Protein AF-A0A840GD96-F1 (afdb_monomer)

pLDDT: mean 86.2, std 18.15, range [33.5, 98.38]

Structure (mmCIF, N/CA/C/O backbone):
data_AF-A0A840GD96-F1
#
_entry.id   AF-A0A840GD96-F1
#
loop_
_atom_site.group_PDB
_atom_site.id
_atom_site.type_symbol
_atom_site.label_atom_id
_atom_site.label_alt_id
_atom_site.label_comp_id
_atom_site.label_asym_id
_atom_site.label_entity_id
_atom_site.label_seq_id
_atom_site.pdbx_PDB_ins_code
_atom_site.Cartn_x
_atom_site.Cartn_y
_atom_site.Cartn_z
_atom_site.occupancy
_atom_site.B_iso_or_equiv
_atom_site.auth_seq_id
_atom_site.auth_comp_id
_atom_site.auth_asym_id
_atom_site.auth_atom_id
_atom_site.pdbx_PDB_model_num
ATOM 1 N N . MET A 1 1 ? 73.266 19.880 -53.599 1.00 37.66 1 MET A N 1
ATOM 2 C CA . MET A 1 1 ? 74.309 18.850 -53.785 1.00 37.66 1 MET A CA 1
ATOM 3 C C . MET A 1 1 ? 74.190 18.320 -55.202 1.00 37.66 1 MET A C 1
ATOM 5 O O . MET A 1 1 ? 73.139 17.803 -55.535 1.00 37.66 1 MET A O 1
ATOM 9 N N . LEU A 1 2 ? 75.092 18.786 -56.072 1.00 38.56 2 LEU A N 1
ATOM 10 C CA . LEU A 1 2 ? 76.090 17.981 -56.811 1.00 38.56 2 LEU A CA 1
ATOM 11 C C . LEU A 1 2 ? 75.482 17.334 -58.070 1.00 38.56 2 LEU A C 1
ATOM 13 O O . LEU A 1 2 ? 74.473 16.664 -57.979 1.00 38.56 2 LEU A O 1
ATOM 17 N N . SER A 1 3 ? 76.042 17.423 -59.271 1.00 35.31 3 SER A N 1
ATOM 18 C CA . SER A 1 3 ? 77.232 18.094 -59.793 1.00 35.31 3 SER A CA 1
ATOM 19 C C . SER A 1 3 ? 77.174 17.915 -61.319 1.00 35.31 3 SER A C 1
ATOM 21 O O . SER A 1 3 ? 76.795 16.849 -61.799 1.00 35.31 3 SER A O 1
ATOM 23 N N . ARG A 1 4 ? 77.525 18.956 -62.076 1.00 39.69 4 ARG A N 1
ATOM 24 C CA . ARG A 1 4 ? 77.727 18.933 -63.532 1.00 39.69 4 ARG A CA 1
ATOM 25 C C . ARG A 1 4 ? 79.161 18.461 -63.837 1.00 39.69 4 ARG A C 1
ATOM 27 O O . ARG A 1 4 ? 80.057 19.029 -63.232 1.00 39.69 4 ARG A O 1
ATOM 34 N N . ILE A 1 5 ? 79.314 17.571 -64.839 1.00 46.66 5 ILE A N 1
ATOM 35 C CA . ILE A 1 5 ? 80.358 17.535 -65.913 1.00 46.66 5 ILE A CA 1
ATOM 36 C C . ILE A 1 5 ? 81.826 17.337 -65.417 1.00 46.66 5 ILE A C 1
ATOM 38 O O . ILE A 1 5 ? 82.241 18.071 -64.528 1.00 46.66 5 ILE A O 1
ATOM 42 N N . PRO A 1 6 ? 82.663 16.411 -65.967 1.00 48.38 6 PRO A N 1
ATOM 43 C CA . PRO A 1 6 ? 83.185 16.575 -67.333 1.00 48.38 6 PRO A CA 1
ATOM 44 C C . PRO A 1 6 ? 83.523 15.315 -68.151 1.00 48.38 6 PRO A C 1
ATOM 46 O O . PRO A 1 6 ? 84.062 14.332 -67.656 1.00 48.38 6 PRO A O 1
ATOM 49 N N . GLY A 1 7 ? 83.264 15.405 -69.458 1.00 34.28 7 GLY A N 1
ATOM 50 C CA . GLY A 1 7 ? 83.837 14.531 -70.479 1.00 34.28 7 GLY A CA 1
ATOM 51 C C . GLY A 1 7 ? 85.013 15.234 -71.155 1.00 34.28 7 GLY A C 1
ATOM 52 O O . GLY A 1 7 ? 84.872 16.361 -71.629 1.00 34.28 7 GLY A O 1
ATOM 53 N N . LEU A 1 8 ? 86.166 14.570 -71.155 1.00 37.81 8 LEU A N 1
ATOM 54 C CA . LEU A 1 8 ? 87.436 15.016 -71.713 1.00 37.81 8 LEU A CA 1
ATOM 55 C C . LEU A 1 8 ? 87.685 14.264 -73.035 1.00 37.81 8 LEU A C 1
ATOM 57 O O . LEU A 1 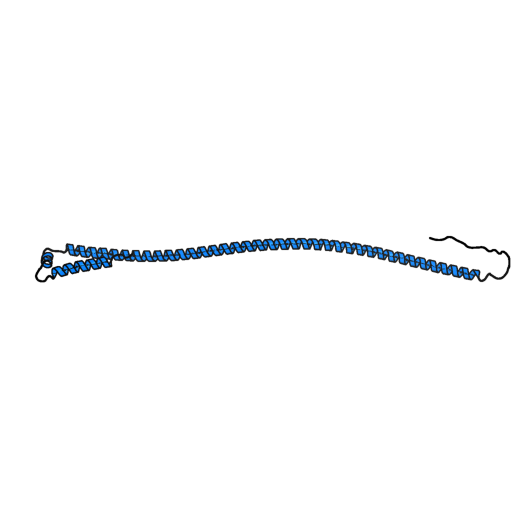8 ? 87.679 13.041 -73.043 1.00 37.81 8 LEU A O 1
ATOM 61 N N . VAL A 1 9 ? 87.836 15.038 -74.117 1.00 41.59 9 VAL A N 1
ATOM 62 C CA . VAL A 1 9 ? 88.759 14.897 -75.268 1.00 41.59 9 VAL A CA 1
ATOM 63 C C . VAL A 1 9 ? 89.067 13.488 -75.811 1.00 41.59 9 VAL A C 1
ATOM 65 O O . VAL A 1 9 ? 89.697 12.696 -75.125 1.00 41.59 9 VAL A O 1
ATOM 68 N N . ALA A 1 10 ? 88.820 13.260 -77.111 1.00 35.50 10 ALA A N 1
ATOM 69 C CA . ALA A 1 10 ? 89.874 13.005 -78.117 1.00 35.50 10 ALA A CA 1
ATOM 70 C C . ALA A 1 10 ? 89.305 12.662 -79.509 1.00 35.50 10 ALA A C 1
ATOM 72 O O . ALA A 1 10 ? 88.267 12.026 -79.652 1.00 35.50 10 ALA A O 1
ATOM 73 N N . ALA A 1 11 ? 90.025 13.131 -80.524 1.00 43.00 11 ALA A N 1
ATOM 74 C CA . ALA A 1 11 ? 89.742 13.081 -81.952 1.00 43.00 11 ALA A CA 1
ATOM 75 C C . ALA A 1 11 ? 90.172 11.767 -82.632 1.00 43.00 11 ALA A C 1
ATOM 77 O O . ALA A 1 11 ? 91.118 11.137 -82.172 1.00 43.00 11 ALA A O 1
ATOM 78 N N . ALA A 1 12 ? 89.575 11.451 -83.791 1.00 33.50 12 ALA A N 1
ATOM 79 C CA . ALA A 1 12 ? 90.284 11.000 -85.000 1.00 33.50 12 ALA A CA 1
ATOM 80 C C . ALA A 1 12 ? 89.309 10.854 -86.187 1.00 33.50 12 ALA A C 1
ATOM 82 O O . ALA A 1 12 ? 88.313 10.140 -86.109 1.00 33.50 12 ALA A O 1
ATOM 83 N N . ILE A 1 13 ? 89.628 11.521 -87.297 1.00 45.47 13 ILE A N 1
ATOM 84 C CA . ILE A 1 13 ? 89.067 11.287 -88.635 1.00 45.47 13 ILE A CA 1
ATOM 85 C C . ILE A 1 13 ? 90.059 10.384 -89.379 1.00 45.47 13 ILE A C 1
ATOM 87 O O . ILE A 1 13 ? 91.249 10.687 -89.336 1.00 45.47 13 ILE A O 1
ATOM 91 N N . ALA A 1 14 ? 89.571 9.343 -90.072 1.00 40.97 14 ALA A N 1
ATOM 92 C CA . ALA A 1 14 ? 89.879 9.016 -91.480 1.00 40.97 14 ALA A CA 1
ATOM 93 C C . ALA A 1 14 ? 89.799 7.503 -91.804 1.00 40.97 14 ALA A C 1
ATOM 95 O O . ALA A 1 14 ? 90.597 6.708 -91.322 1.00 40.97 14 ALA A O 1
ATOM 96 N N . THR A 1 15 ? 88.908 7.187 -92.758 1.00 44.44 15 THR A N 1
ATOM 97 C CA . THR A 1 15 ? 88.987 6.143 -93.812 1.00 44.44 15 THR A CA 1
ATOM 98 C C . THR A 1 15 ? 89.159 4.662 -93.455 1.00 44.44 15 THR A C 1
ATOM 100 O O . THR A 1 15 ? 90.237 4.239 -93.064 1.00 44.44 15 THR A O 1
ATOM 103 N N . ALA A 1 16 ? 88.172 3.848 -93.853 1.00 38.91 16 ALA A N 1
ATOM 104 C CA . ALA A 1 16 ? 88.374 2.714 -94.767 1.00 38.91 16 ALA A CA 1
ATOM 105 C C . ALA A 1 16 ? 87.022 2.153 -95.249 1.00 38.91 16 ALA A C 1
ATOM 107 O O . ALA A 1 16 ? 86.139 1.840 -94.456 1.00 38.91 16 ALA A O 1
ATOM 108 N N . MET A 1 17 ? 86.881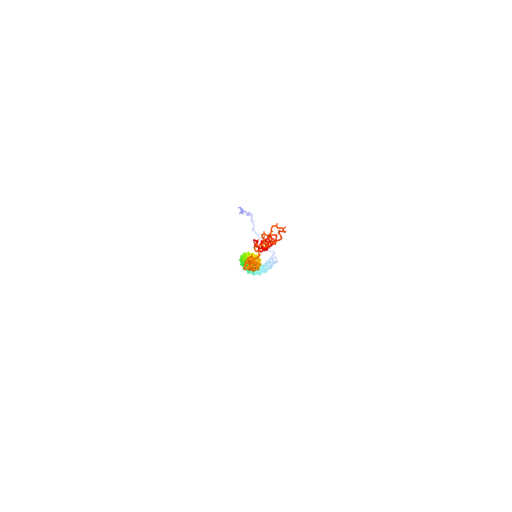 2.060 -96.571 1.00 48.16 17 MET A N 1
ATOM 109 C CA . MET A 1 17 ? 85.831 1.340 -97.289 1.00 48.16 17 MET A CA 1
ATOM 110 C C . MET A 1 17 ? 85.873 -0.172 -97.004 1.00 48.16 17 MET A C 1
ATOM 112 O O . MET A 1 17 ? 86.942 -0.731 -96.768 1.00 48.16 17 MET A O 1
ATOM 116 N N . CYS A 1 18 ? 84.707 -0.795 -97.205 1.00 36.69 18 CYS A N 1
ATOM 117 C CA . CYS A 1 18 ? 84.420 -2.228 -97.362 1.00 36.69 18 CYS A CA 1
ATOM 118 C C . CYS A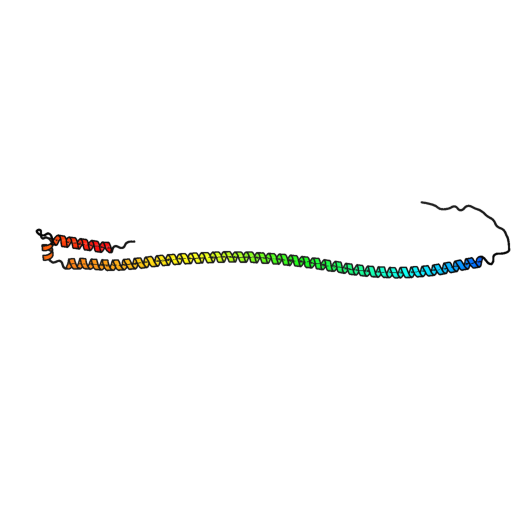 1 18 ? 84.070 -3.031 -96.092 1.00 36.69 18 CYS A C 1
ATOM 120 O O . CYS A 1 18 ? 84.859 -3.164 -95.166 1.00 36.69 18 CYS A O 1
ATOM 122 N N . CYS A 1 19 ? 82.893 -3.670 -96.178 1.00 42.00 19 CYS A N 1
ATOM 123 C CA . CYS A 1 19 ? 82.249 -4.628 -95.264 1.00 42.00 19 CYS A CA 1
ATOM 124 C C . CYS A 1 19 ? 81.493 -4.038 -94.060 1.00 42.00 19 CYS A C 1
ATOM 126 O O . CYS A 1 19 ? 82.039 -3.891 -92.972 1.00 42.00 19 CYS A O 1
ATOM 128 N N . GLY A 1 20 ? 80.187 -3.791 -94.236 1.00 44.31 20 GLY A N 1
ATOM 129 C CA . GLY A 1 20 ? 79.301 -3.405 -93.133 1.00 44.31 20 GLY A CA 1
ATOM 130 C C . GLY A 1 20 ? 77.802 -3.333 -93.447 1.00 44.31 20 GLY A C 1
ATOM 131 O O . GLY A 1 20 ? 77.111 -2.574 -92.786 1.00 44.31 20 GLY A O 1
ATOM 132 N N . GLU A 1 21 ? 77.268 -4.078 -94.421 1.00 45.22 21 GLU A N 1
ATOM 133 C CA . GLU A 1 21 ? 75.826 -4.013 -94.753 1.00 45.22 21 GLU A CA 1
ATOM 134 C C . GLU A 1 21 ? 74.956 -5.071 -94.039 1.00 45.22 21 GLU A C 1
ATOM 136 O O . GLU A 1 21 ? 73.742 -5.031 -94.157 1.00 45.22 21 GLU A O 1
ATOM 141 N N . VAL A 1 22 ? 75.526 -5.964 -93.213 1.00 51.16 22 VAL A N 1
ATOM 142 C CA . VAL A 1 22 ? 74.754 -7.023 -92.509 1.00 51.16 22 VAL A CA 1
ATOM 143 C C . VAL A 1 22 ? 74.522 -6.737 -91.010 1.00 51.16 22 VAL A C 1
ATOM 145 O O . VAL A 1 22 ? 73.657 -7.344 -90.388 1.00 51.16 22 VAL A O 1
ATOM 148 N N . HIS A 1 23 ? 75.252 -5.802 -90.390 1.00 50.19 23 HIS A N 1
ATOM 149 C CA . HIS A 1 23 ? 75.113 -5.521 -88.945 1.00 50.19 23 HIS A CA 1
ATOM 150 C C . HIS A 1 23 ? 74.105 -4.406 -88.613 1.00 50.19 23 HIS A C 1
ATOM 152 O O . HIS A 1 23 ? 73.477 -4.459 -87.557 1.00 50.19 23 HIS A O 1
ATOM 158 N N . ALA A 1 24 ? 73.879 -3.449 -89.518 1.00 52.47 24 ALA A N 1
ATOM 159 C CA . ALA A 1 24 ? 72.924 -2.358 -89.302 1.00 52.47 24 ALA A CA 1
ATOM 160 C C . ALA A 1 24 ? 71.458 -2.834 -89.336 1.00 52.47 24 ALA A C 1
ATOM 162 O O . ALA A 1 24 ? 70.634 -2.365 -88.553 1.00 52.47 24 ALA A O 1
ATOM 163 N N . GLU A 1 25 ? 71.132 -3.809 -90.191 1.00 55.06 25 GLU A N 1
ATOM 164 C CA . GLU A 1 25 ? 69.765 -4.324 -90.345 1.00 55.06 25 GLU A CA 1
ATOM 165 C C . GLU A 1 25 ? 69.297 -5.078 -89.079 1.00 55.06 25 GLU A C 1
ATOM 167 O O . GLU A 1 25 ? 68.221 -4.797 -88.549 1.00 55.06 25 GLU A O 1
ATOM 172 N N . SER A 1 26 ? 70.170 -5.899 -88.475 1.00 66.69 26 SER A N 1
ATOM 173 C CA . SER A 1 26 ? 69.893 -6.638 -87.226 1.00 66.69 26 SER A CA 1
ATOM 174 C C . SER A 1 26 ? 69.659 -5.729 -86.005 1.00 66.69 26 SER A C 1
ATOM 176 O O . SER A 1 26 ? 68.802 -6.017 -85.164 1.00 66.69 26 SER A O 1
ATOM 178 N N . GLU A 1 27 ? 70.393 -4.617 -85.887 1.00 69.56 27 GLU A N 1
ATOM 179 C CA . GLU A 1 27 ? 70.181 -3.647 -84.804 1.00 69.56 27 GLU A CA 1
ATOM 180 C C . GLU A 1 27 ? 68.871 -2.876 -84.984 1.00 69.56 27 GLU A C 1
ATOM 182 O O . GLU A 1 27 ? 68.137 -2.670 -84.014 1.00 69.56 27 GLU A O 1
ATOM 187 N N . THR A 1 28 ? 68.520 -2.516 -86.224 1.00 79.06 28 THR A N 1
ATOM 188 C CA . THR A 1 28 ? 67.240 -1.852 -86.500 1.00 79.06 28 THR A CA 1
ATOM 189 C C . THR A 1 28 ? 66.037 -2.744 -86.197 1.00 79.06 28 THR A C 1
ATOM 191 O O . THR A 1 28 ? 65.037 -2.258 -85.665 1.00 79.06 28 THR A O 1
ATOM 194 N N . ASP A 1 29 ? 66.138 -4.052 -86.436 1.00 80.12 29 ASP A N 1
ATOM 195 C CA . ASP A 1 29 ? 65.066 -4.996 -86.120 1.00 80.12 29 ASP A CA 1
ATOM 196 C C . ASP A 1 29 ? 64.923 -5.249 -84.618 1.00 80.12 29 ASP A C 1
ATOM 198 O O . ASP A 1 29 ? 63.801 -5.285 -84.107 1.00 80.12 29 ASP A O 1
ATOM 202 N N . ARG A 1 30 ? 66.032 -5.304 -83.869 1.00 84.31 30 ARG A N 1
ATOM 203 C CA . ARG A 1 30 ? 65.991 -5.334 -82.396 1.00 84.31 30 ARG A CA 1
ATOM 204 C C . ARG A 1 30 ? 65.351 -4.076 -81.813 1.00 84.31 30 ARG A C 1
ATOM 206 O O . ARG A 1 30 ? 64.567 -4.182 -80.874 1.00 84.31 30 ARG A O 1
ATOM 213 N N . LEU A 1 31 ? 65.641 -2.898 -82.369 1.00 87.50 31 LEU A N 1
ATOM 214 C CA . LEU A 1 31 ? 65.025 -1.638 -81.939 1.00 87.50 31 LEU A CA 1
ATOM 215 C C . LEU A 1 31 ? 63.525 -1.592 -82.257 1.00 87.50 31 LEU A C 1
ATOM 217 O O . LEU A 1 31 ? 62.744 -1.119 -81.433 1.00 87.50 31 LEU A O 1
ATOM 221 N N . ARG A 1 32 ? 63.098 -2.117 -83.413 1.00 89.31 32 ARG A N 1
ATOM 222 C CA . ARG A 1 32 ? 61.670 -2.245 -83.752 1.00 89.31 32 ARG A CA 1
ATOM 223 C C . ARG A 1 32 ? 60.944 -3.200 -82.814 1.00 89.31 32 ARG A C 1
ATOM 225 O O . ARG A 1 32 ? 59.837 -2.887 -82.385 1.00 89.31 32 ARG A O 1
ATOM 232 N N . GLU A 1 33 ? 61.552 -4.333 -82.483 1.00 88.56 33 GLU A N 1
ATOM 233 C CA . GLU A 1 33 ? 60.947 -5.303 -81.571 1.00 88.56 33 GLU A CA 1
ATOM 234 C C . GLU A 1 33 ? 60.898 -4.773 -80.132 1.00 88.56 33 GLU A C 1
ATOM 236 O O . GLU A 1 33 ? 59.862 -4.856 -79.474 1.00 88.56 33 GLU A O 1
ATOM 241 N N . ALA A 1 34 ? 61.962 -4.105 -79.675 1.00 88.50 34 ALA A N 1
ATOM 242 C CA . ALA A 1 34 ? 61.970 -3.391 -78.401 1.00 88.50 34 ALA A CA 1
ATOM 243 C C . ALA A 1 34 ? 60.890 -2.296 -78.352 1.00 88.50 34 ALA A C 1
ATOM 245 O O . ALA A 1 34 ? 60.201 -2.160 -77.341 1.00 88.50 34 ALA A O 1
ATOM 246 N N . LEU A 1 35 ? 60.682 -1.559 -79.449 1.00 91.25 35 LEU A N 1
ATOM 247 C CA . LEU A 1 35 ? 59.623 -0.556 -79.558 1.00 91.25 35 LEU A CA 1
ATOM 248 C C . LEU A 1 35 ? 58.223 -1.189 -79.520 1.00 91.25 35 LEU A C 1
ATOM 250 O O . LEU A 1 35 ? 57.357 -0.694 -78.802 1.00 91.25 35 LEU A O 1
ATOM 254 N N . ARG A 1 36 ? 57.986 -2.297 -80.238 1.00 92.62 36 ARG A N 1
ATOM 255 C CA . ARG A 1 36 ? 56.707 -3.033 -80.184 1.00 92.62 36 ARG A CA 1
ATOM 256 C C . ARG A 1 36 ? 56.421 -3.565 -78.783 1.00 92.62 36 ARG A C 1
ATOM 258 O O . ARG A 1 36 ? 55.309 -3.387 -78.290 1.00 92.62 36 ARG A O 1
ATOM 265 N N . SER A 1 37 ? 57.425 -4.146 -78.126 1.00 92.38 37 SER A N 1
ATOM 266 C CA . SER A 1 37 ? 57.334 -4.596 -76.735 1.00 92.38 37 SER A CA 1
ATOM 267 C C . SER A 1 37 ? 57.033 -3.433 -75.785 1.00 92.38 37 SER A C 1
ATOM 269 O O . SER A 1 37 ? 56.153 -3.551 -74.936 1.00 92.38 37 SER A O 1
ATOM 271 N N . ALA A 1 38 ? 57.702 -2.287 -75.941 1.00 92.94 38 ALA A N 1
ATOM 272 C CA . ALA A 1 38 ? 57.448 -1.099 -75.126 1.00 92.94 38 ALA A CA 1
ATOM 273 C C . ALA A 1 38 ? 56.027 -0.542 -75.333 1.00 92.94 38 ALA A C 1
ATOM 275 O O . ALA A 1 38 ? 55.369 -0.171 -74.365 1.00 92.94 38 ALA A O 1
ATOM 276 N N . ILE A 1 39 ? 55.513 -0.540 -76.569 1.00 93.44 39 ILE A N 1
ATOM 277 C CA . ILE A 1 39 ? 54.129 -0.137 -76.873 1.00 93.44 39 ILE A CA 1
ATOM 278 C C . ILE A 1 39 ? 53.124 -1.113 -76.245 1.00 93.44 39 ILE A C 1
ATOM 280 O O . ILE A 1 39 ? 52.123 -0.676 -75.676 1.00 93.44 39 ILE A O 1
ATOM 284 N N . ALA A 1 40 ? 53.380 -2.423 -76.314 1.00 93.75 40 ALA A N 1
ATOM 285 C CA . ALA A 1 40 ? 52.532 -3.432 -75.682 1.00 93.75 40 ALA A CA 1
ATOM 286 C C . ALA A 1 40 ? 52.511 -3.282 -74.149 1.00 93.75 40 ALA A C 1
ATOM 288 O O . ALA A 1 40 ? 51.438 -3.294 -73.548 1.00 93.75 40 ALA A O 1
ATOM 289 N N . GLN A 1 41 ? 53.672 -3.051 -73.527 1.00 94.12 41 GLN A N 1
ATOM 290 C CA . GLN A 1 41 ? 53.786 -2.783 -72.089 1.00 94.12 41 GLN A CA 1
ATOM 291 C C . GLN A 1 41 ? 53.095 -1.475 -71.684 1.00 94.12 41 GLN A C 1
ATOM 293 O O . GLN A 1 41 ? 52.423 -1.439 -70.656 1.00 94.12 41 GLN A O 1
ATOM 298 N N . ALA A 1 42 ? 53.206 -0.414 -72.492 1.00 94.31 42 ALA A N 1
ATOM 299 C CA . ALA A 1 42 ? 52.527 0.855 -72.237 1.00 94.31 42 ALA A CA 1
ATOM 300 C C . ALA A 1 42 ? 50.999 0.698 -72.260 1.00 94.31 42 ALA A C 1
ATOM 302 O O . ALA A 1 42 ? 50.331 1.170 -71.343 1.00 94.31 42 ALA A O 1
ATOM 303 N N . ARG A 1 43 ? 50.455 -0.035 -73.244 1.00 94.44 43 ARG A N 1
ATOM 304 C CA . ARG A 1 43 ? 49.018 -0.357 -73.305 1.00 94.44 43 ARG A CA 1
ATOM 305 C C . ARG A 1 43 ? 48.571 -1.186 -72.104 1.00 94.44 43 ARG A C 1
ATOM 307 O O . ARG A 1 43 ? 47.596 -0.834 -71.454 1.00 94.44 43 ARG A O 1
ATOM 314 N N . GLN A 1 44 ? 49.328 -2.224 -71.746 1.00 95.69 44 GLN A N 1
ATOM 315 C CA . GLN A 1 44 ? 49.028 -3.046 -70.572 1.00 95.69 44 GLN A CA 1
ATOM 316 C C . GLN A 1 44 ? 49.027 -2.224 -69.271 1.00 95.69 44 GLN A C 1
ATOM 318 O O . GLN A 1 44 ? 48.156 -2.410 -68.423 1.00 95.69 44 GLN A O 1
ATOM 323 N N . MET A 1 45 ? 49.984 -1.309 -69.102 1.00 94.75 45 MET A N 1
ATOM 324 C CA . MET A 1 45 ? 50.049 -0.404 -67.949 1.00 94.75 45 MET A CA 1
ATOM 325 C C . MET A 1 45 ? 48.881 0.591 -67.931 1.00 94.75 45 MET A C 1
ATOM 327 O O . MET A 1 45 ? 48.362 0.908 -66.862 1.00 94.75 45 MET A O 1
ATOM 331 N N . GLU A 1 46 ? 48.443 1.074 -69.093 1.00 94.75 46 GLU A N 1
ATOM 332 C CA . GLU A 1 46 ? 47.289 1.966 -69.222 1.00 94.75 46 GLU A CA 1
ATOM 333 C C . GLU A 1 46 ? 45.965 1.254 -68.898 1.00 94.75 46 GLU A C 1
ATOM 335 O O . GLU A 1 46 ? 45.143 1.792 -68.147 1.00 94.75 46 GLU A O 1
ATOM 340 N N . ASP A 1 47 ? 45.801 0.009 -69.351 1.00 95.19 47 ASP A N 1
ATOM 341 C CA . ASP A 1 47 ? 44.669 -0.854 -68.998 1.00 95.19 47 ASP A CA 1
ATOM 342 C C . ASP A 1 47 ? 44.653 -1.148 -67.491 1.00 95.19 47 ASP A C 1
ATOM 344 O O . ASP A 1 47 ? 43.618 -1.020 -66.832 1.00 95.19 47 ASP A O 1
ATOM 348 N N . GLN A 1 48 ? 45.814 -1.469 -66.908 1.00 95.62 48 GLN A N 1
ATOM 349 C CA . GLN A 1 48 ? 45.958 -1.660 -65.463 1.00 95.62 48 GLN A CA 1
ATOM 350 C C . GLN A 1 48 ? 45.641 -0.383 -64.681 1.00 95.62 48 GLN A C 1
ATOM 352 O O . GLN A 1 48 ? 44.950 -0.454 -63.663 1.00 95.62 48 GLN A O 1
ATOM 357 N N . ARG A 1 49 ? 46.092 0.789 -65.148 1.00 96.06 49 ARG A N 1
ATOM 358 C CA . ARG A 1 49 ? 45.777 2.078 -64.518 1.00 96.06 49 ARG A CA 1
ATOM 359 C C . ARG A 1 49 ? 44.276 2.337 -64.535 1.00 96.06 49 ARG A C 1
ATOM 361 O O . ARG A 1 49 ? 43.718 2.707 -63.508 1.00 96.06 49 ARG A O 1
ATOM 368 N N . THR A 1 50 ? 43.625 2.102 -65.671 1.00 95.50 50 THR A N 1
ATOM 369 C CA . THR A 1 50 ? 42.175 2.277 -65.824 1.00 95.50 50 THR A CA 1
ATOM 370 C C . THR A 1 50 ? 41.405 1.311 -64.922 1.00 95.50 50 THR A C 1
ATOM 372 O O . THR A 1 50 ? 40.493 1.728 -64.208 1.00 95.50 50 THR A O 1
ATOM 375 N N . ALA A 1 51 ? 41.820 0.042 -64.860 1.00 96.12 51 ALA A N 1
ATOM 376 C CA . ALA A 1 51 ? 41.216 -0.959 -63.984 1.00 96.12 51 ALA A CA 1
ATOM 377 C C . ALA A 1 51 ? 41.400 -0.633 -62.491 1.00 96.12 51 ALA A C 1
ATOM 379 O O . ALA A 1 51 ? 40.466 -0.783 -61.703 1.00 96.12 51 ALA A O 1
ATOM 380 N N . LEU A 1 52 ? 42.584 -0.168 -62.080 1.00 96.19 52 LEU A N 1
ATOM 381 C CA . LEU A 1 52 ? 42.836 0.268 -60.703 1.00 96.19 52 LEU A CA 1
ATOM 382 C C . LEU A 1 52 ? 42.048 1.531 -60.357 1.00 96.19 52 LEU A C 1
ATOM 384 O O . LEU A 1 52 ? 41.508 1.626 -59.259 1.00 96.19 52 LEU A O 1
ATOM 388 N N . GLN A 1 53 ? 41.932 2.475 -61.288 1.00 96.00 53 GLN A N 1
ATOM 389 C CA . GLN A 1 53 ? 41.164 3.697 -61.079 1.00 96.00 53 GLN A CA 1
ATOM 390 C C . GLN A 1 53 ? 39.663 3.415 -60.935 1.00 96.00 53 GLN A C 1
ATOM 392 O O . GLN A 1 53 ? 39.018 4.019 -60.079 1.00 96.00 53 GLN A O 1
ATOM 397 N N . ALA A 1 54 ? 39.128 2.445 -61.684 1.00 96.00 54 ALA A N 1
ATOM 398 C CA . ALA A 1 54 ? 37.768 1.947 -61.482 1.00 96.00 54 ALA A CA 1
ATOM 399 C C . ALA A 1 54 ? 37.593 1.320 -60.086 1.00 96.00 54 ALA A C 1
ATOM 401 O O . ALA A 1 54 ? 36.670 1.687 -59.364 1.00 96.00 54 ALA A O 1
ATOM 402 N N . LYS A 1 55 ? 38.530 0.462 -59.651 1.00 96.12 55 LYS A N 1
ATOM 403 C CA . LYS A 1 55 ? 38.497 -0.144 -58.306 1.00 96.12 55 LYS A CA 1
ATOM 404 C C . LYS A 1 55 ? 38.569 0.883 -57.176 1.00 96.12 55 LYS A C 1
ATOM 406 O O . LYS A 1 55 ? 37.894 0.709 -56.169 1.00 96.12 55 LYS A O 1
ATOM 411 N N . ILE A 1 56 ? 39.374 1.938 -57.323 1.00 96.62 56 ILE A N 1
ATOM 412 C CA . ILE A 1 56 ? 39.443 3.032 -56.341 1.00 96.62 56 ILE A CA 1
ATOM 413 C C . ILE A 1 56 ? 38.102 3.764 -56.282 1.00 96.62 56 ILE A C 1
ATOM 415 O O . ILE A 1 56 ? 37.585 3.984 -55.193 1.00 96.62 56 ILE A O 1
ATOM 419 N N . ALA A 1 57 ? 37.509 4.082 -57.436 1.00 96.25 57 ALA A N 1
ATOM 420 C CA . ALA A 1 57 ? 36.210 4.743 -57.483 1.00 96.25 57 ALA A CA 1
ATOM 421 C C . ALA A 1 57 ? 35.101 3.897 -56.832 1.00 96.25 57 ALA A C 1
ATOM 423 O O . ALA A 1 57 ? 34.262 4.442 -56.115 1.00 96.25 57 ALA A O 1
ATOM 424 N N . ASP A 1 58 ? 35.104 2.578 -57.038 1.00 96.25 58 ASP A N 1
ATOM 425 C CA . ASP A 1 58 ? 34.143 1.673 -56.401 1.00 96.25 58 ASP A CA 1
ATOM 426 C C . ASP A 1 58 ? 34.389 1.540 -54.892 1.00 96.25 58 ASP A C 1
ATOM 428 O O . ASP A 1 58 ? 33.451 1.683 -54.108 1.00 96.25 58 ASP A O 1
ATOM 432 N N . ALA A 1 59 ? 35.645 1.395 -54.459 1.00 95.81 59 ALA A N 1
ATOM 433 C CA . ALA A 1 59 ? 35.997 1.367 -53.039 1.00 95.81 59 ALA A CA 1
ATOM 434 C C . ALA A 1 59 ? 35.644 2.683 -52.318 1.00 95.81 59 ALA A C 1
ATOM 436 O O . ALA A 1 59 ? 35.179 2.663 -51.177 1.00 95.81 59 ALA A O 1
ATOM 437 N N . ASP A 1 60 ? 35.818 3.834 -52.975 1.00 96.56 60 ASP A N 1
ATOM 438 C CA . ASP A 1 60 ? 35.430 5.137 -52.429 1.00 96.56 60 ASP A CA 1
ATOM 439 C C . ASP A 1 60 ? 33.905 5.265 -52.295 1.00 96.56 60 ASP A C 1
ATOM 441 O O . ASP A 1 60 ? 33.417 5.789 -51.286 1.00 96.56 60 ASP A O 1
ATOM 445 N N . ARG A 1 61 ? 33.135 4.734 -53.258 1.00 96.62 61 ARG A N 1
ATOM 446 C CA . ARG A 1 61 ? 31.665 4.657 -53.166 1.00 96.62 61 ARG A CA 1
ATOM 447 C C . ARG A 1 61 ? 31.221 3.755 -52.017 1.00 96.62 61 ARG A C 1
ATOM 449 O O . ARG A 1 61 ? 30.374 4.166 -51.225 1.00 96.62 61 ARG A O 1
ATOM 456 N N . GLU A 1 62 ? 31.802 2.564 -51.889 1.00 97.00 62 GLU A N 1
ATOM 457 C CA . GLU A 1 62 ? 31.501 1.631 -50.796 1.00 97.00 62 GLU A CA 1
ATOM 458 C C . GLU A 1 62 ? 31.841 2.236 -49.433 1.00 97.00 62 GLU A C 1
ATOM 460 O O . GLU A 1 62 ? 31.033 2.192 -48.506 1.00 97.00 62 GLU A O 1
ATOM 465 N N . LYS A 1 63 ? 33.003 2.883 -49.313 1.00 97.12 63 LYS A N 1
ATOM 466 C CA . LYS A 1 63 ? 33.417 3.571 -48.088 1.00 97.12 63 LYS A CA 1
ATOM 467 C C . LYS A 1 63 ? 32.462 4.705 -47.724 1.00 97.12 63 LYS A C 1
ATOM 469 O O . LYS A 1 63 ? 32.133 4.860 -46.548 1.00 97.12 63 LYS A O 1
ATOM 474 N N . ALA A 1 64 ? 32.010 5.491 -48.702 1.00 97.38 64 ALA A N 1
ATOM 475 C CA . ALA A 1 64 ? 31.020 6.538 -48.474 1.00 97.38 64 ALA A CA 1
ATOM 476 C C . ALA A 1 64 ? 29.677 5.952 -48.005 1.00 97.38 64 ALA A C 1
ATOM 478 O O . ALA A 1 64 ? 29.103 6.451 -47.035 1.00 97.38 64 ALA A O 1
ATOM 479 N N . ALA A 1 65 ? 29.217 4.860 -48.625 1.00 97.38 65 ALA A N 1
ATOM 480 C CA . ALA A 1 65 ? 27.985 4.173 -48.246 1.00 97.38 65 ALA A CA 1
ATOM 481 C C . ALA A 1 65 ? 28.062 3.573 -46.831 1.00 97.38 65 ALA A C 1
ATOM 483 O O . ALA A 1 65 ? 27.168 3.801 -46.016 1.00 97.38 65 ALA A O 1
ATOM 484 N N . LEU A 1 66 ? 29.150 2.870 -46.501 1.00 97.50 66 LEU A N 1
ATOM 485 C CA . LEU A 1 66 ? 29.375 2.311 -45.165 1.00 97.50 66 LEU A CA 1
ATOM 486 C C . LEU A 1 66 ? 29.479 3.408 -44.105 1.00 97.50 66 LEU A C 1
ATOM 488 O O . LEU A 1 66 ? 28.926 3.269 -43.016 1.00 97.50 66 LEU A O 1
ATOM 492 N N . LYS A 1 67 ? 30.143 4.527 -44.417 1.00 97.62 67 LYS A N 1
ATOM 493 C CA . LYS A 1 67 ? 30.221 5.670 -43.501 1.00 97.62 67 LYS A CA 1
ATOM 494 C C . LYS A 1 67 ? 28.835 6.257 -43.226 1.00 97.62 67 LYS A C 1
ATOM 496 O O . LYS A 1 67 ? 28.506 6.482 -42.065 1.00 97.62 67 LYS A O 1
ATOM 501 N N . ALA A 1 68 ? 28.009 6.424 -44.260 1.00 97.69 68 ALA A N 1
ATOM 502 C CA . ALA A 1 68 ? 26.632 6.887 -44.103 1.00 97.69 68 ALA A CA 1
ATOM 503 C C . ALA A 1 68 ? 25.791 5.927 -43.241 1.00 97.69 68 ALA A C 1
ATOM 505 O O . ALA A 1 68 ? 25.068 6.380 -42.357 1.00 97.69 68 ALA A O 1
ATOM 506 N N . GLN A 1 69 ? 25.929 4.610 -43.435 1.00 97.25 69 GLN A N 1
ATOM 507 C CA . GLN A 1 69 ? 25.246 3.607 -42.607 1.00 97.25 69 GLN A CA 1
ATOM 508 C C . GLN A 1 69 ? 25.705 3.646 -41.144 1.00 97.25 69 GLN A C 1
ATOM 510 O O . GLN A 1 69 ? 24.876 3.584 -40.241 1.00 97.25 69 GLN A O 1
ATOM 515 N N . ILE A 1 70 ? 27.010 3.789 -40.892 1.00 97.81 70 ILE A N 1
ATOM 516 C CA . ILE A 1 70 ? 27.554 3.909 -39.532 1.00 97.81 70 ILE A CA 1
ATOM 517 C C . ILE A 1 70 ? 27.020 5.167 -38.844 1.00 97.81 70 ILE A C 1
ATOM 519 O O . ILE A 1 70 ? 26.663 5.116 -37.667 1.00 97.81 70 ILE A O 1
ATOM 523 N N . ASP A 1 71 ? 26.978 6.295 -39.550 1.00 97.69 71 ASP A N 1
ATOM 524 C CA . ASP A 1 71 ? 26.492 7.553 -38.986 1.00 97.69 71 ASP A CA 1
ATOM 525 C C . ASP A 1 71 ? 24.981 7.490 -38.699 1.00 97.69 71 ASP A C 1
ATOM 527 O O . ASP A 1 71 ? 24.551 7.927 -37.628 1.00 97.69 71 ASP A O 1
ATOM 531 N N . ALA A 1 72 ? 24.196 6.853 -39.577 1.00 97.69 72 ALA A N 1
ATOM 532 C CA . ALA A 1 72 ? 22.777 6.577 -39.346 1.00 97.69 72 ALA A CA 1
ATOM 533 C C . ALA A 1 72 ? 22.558 5.655 -38.133 1.00 97.69 72 ALA A C 1
ATOM 535 O O . ALA A 1 72 ? 21.840 6.021 -37.203 1.00 97.69 72 ALA A O 1
ATOM 536 N N . ALA A 1 73 ? 23.258 4.519 -38.068 1.00 97.06 73 ALA A N 1
ATOM 537 C CA . ALA A 1 73 ? 23.158 3.580 -36.951 1.00 97.06 73 ALA A CA 1
ATOM 538 C C . ALA A 1 73 ? 23.578 4.217 -35.613 1.00 97.06 73 ALA A C 1
ATOM 540 O O . ALA A 1 73 ? 22.971 3.968 -34.573 1.00 97.06 73 ALA A O 1
ATOM 541 N N . LYS A 1 74 ? 24.595 5.091 -35.616 1.00 97.62 74 LYS A N 1
ATOM 542 C CA . LYS A 1 74 ? 24.988 5.862 -34.424 1.00 97.62 74 LYS A CA 1
ATOM 543 C C . LYS A 1 74 ? 23.912 6.855 -33.995 1.00 97.62 74 LYS A C 1
ATOM 545 O O . LYS A 1 74 ? 23.736 7.059 -32.793 1.00 97.62 74 LYS A O 1
ATOM 550 N N . ALA A 1 75 ? 23.234 7.502 -34.941 1.00 97.62 75 ALA A N 1
ATOM 551 C CA . ALA A 1 75 ? 22.137 8.414 -34.638 1.00 97.62 75 ALA A CA 1
ATOM 552 C C . ALA A 1 75 ? 20.948 7.657 -34.025 1.00 97.62 75 ALA A C 1
ATOM 554 O O . ALA A 1 75 ? 20.450 8.062 -32.974 1.00 97.62 75 ALA A O 1
ATOM 555 N N . GLU A 1 76 ? 20.570 6.518 -34.608 1.00 97.31 76 GLU A N 1
ATOM 556 C CA . GLU A 1 76 ? 19.524 5.637 -34.079 1.00 97.31 76 GLU A CA 1
ATOM 557 C C . GLU A 1 76 ? 19.869 5.112 -32.683 1.00 97.31 76 GLU A C 1
ATOM 559 O O . GLU A 1 76 ? 19.053 5.215 -31.770 1.00 97.31 76 GLU A O 1
ATOM 564 N N . ALA A 1 77 ? 21.099 4.636 -32.469 1.00 97.62 77 ALA A N 1
ATOM 565 C CA . ALA A 1 77 ? 21.542 4.150 -31.165 1.00 97.62 77 ALA A CA 1
ATOM 566 C C . ALA A 1 77 ? 21.467 5.239 -30.081 1.00 97.62 77 ALA A C 1
ATOM 568 O O . ALA A 1 77 ? 21.020 4.975 -28.964 1.00 97.62 77 ALA A O 1
ATOM 569 N N . LYS A 1 78 ? 21.858 6.480 -30.404 1.00 97.75 78 LYS A N 1
ATOM 570 C CA . LYS A 1 78 ? 21.730 7.620 -29.480 1.00 97.75 78 LYS A CA 1
ATOM 571 C C . LYS A 1 78 ? 20.271 7.943 -29.172 1.00 97.75 78 LYS A C 1
ATOM 573 O O . LYS A 1 78 ? 19.944 8.213 -28.016 1.00 97.75 78 LYS A O 1
ATOM 578 N N . GLN A 1 79 ? 19.407 7.913 -30.183 1.00 97.81 79 GLN A N 1
ATOM 579 C CA . GLN A 1 79 ? 17.984 8.176 -30.008 1.00 97.81 79 GLN A CA 1
ATOM 580 C C . GLN A 1 79 ? 17.322 7.098 -29.145 1.00 97.81 79 GLN A C 1
ATOM 582 O O . GLN A 1 79 ? 16.614 7.428 -28.195 1.00 97.81 79 GLN A O 1
ATOM 587 N N . LEU A 1 80 ? 17.616 5.825 -29.412 1.00 98.00 80 LEU A N 1
ATOM 588 C CA . LEU A 1 80 ? 17.103 4.701 -28.636 1.00 98.00 80 LEU A CA 1
ATOM 589 C C . LEU A 1 80 ? 17.604 4.745 -27.188 1.00 98.00 80 LEU A C 1
ATOM 591 O O . LEU A 1 80 ? 16.829 4.538 -26.261 1.00 98.00 80 LEU A O 1
ATOM 595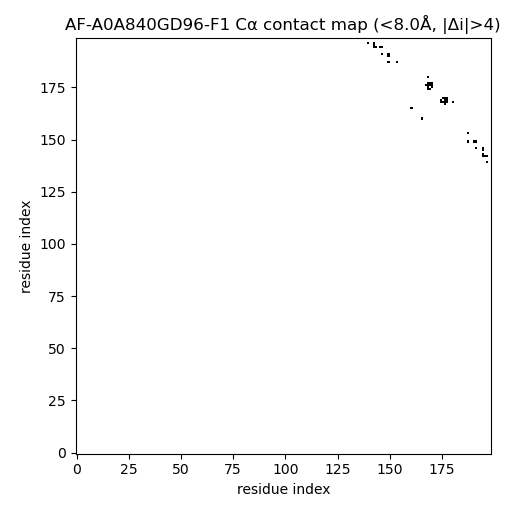 N N . GLN A 1 81 ? 18.879 5.082 -26.970 1.00 97.94 81 GLN A N 1
ATOM 596 C CA . GLN A 1 81 ? 19.427 5.252 -25.625 1.00 97.94 81 GLN A CA 1
ATOM 597 C C . GLN A 1 81 ? 18.719 6.376 -24.858 1.00 97.94 81 GLN A C 1
ATOM 599 O O . GLN A 1 81 ? 18.454 6.230 -23.664 1.00 97.94 81 GLN A O 1
ATOM 604 N N . LYS A 1 82 ? 18.411 7.494 -25.526 1.00 98.00 82 LYS A N 1
ATOM 605 C CA . LYS A 1 82 ? 17.667 8.604 -24.924 1.00 98.00 82 LYS A CA 1
ATOM 606 C C . LYS A 1 82 ? 16.244 8.177 -24.553 1.00 98.00 82 LYS A C 1
ATOM 608 O O . LYS A 1 82 ? 15.865 8.334 -23.399 1.00 98.00 82 LYS A O 1
ATOM 613 N N . GLN A 1 83 ? 15.514 7.569 -25.487 1.00 97.75 83 GLN A N 1
ATOM 614 C CA . GLN A 1 83 ? 14.157 7.067 -25.248 1.00 97.75 83 GLN A CA 1
ATOM 615 C C . GLN A 1 83 ? 14.117 6.029 -24.126 1.00 97.75 83 GLN A C 1
ATOM 617 O O . GLN A 1 83 ? 13.228 6.062 -23.284 1.00 97.75 83 GLN A O 1
ATOM 622 N N . HIS A 1 84 ? 15.102 5.131 -24.073 1.00 97.62 84 HIS A N 1
ATOM 623 C CA . HIS A 1 84 ? 15.202 4.146 -23.003 1.00 97.62 84 HIS A CA 1
ATOM 624 C C . HIS A 1 84 ? 15.442 4.807 -21.641 1.00 97.62 84 HIS A C 1
ATOM 626 O O . HIS A 1 84 ? 14.852 4.390 -20.651 1.00 97.62 84 HIS A O 1
ATOM 632 N N . ARG A 1 85 ? 16.304 5.830 -21.562 1.00 97.88 85 ARG A N 1
ATOM 633 C CA . ARG A 1 85 ? 16.510 6.582 -20.312 1.00 97.88 85 ARG A CA 1
ATOM 634 C C . ARG A 1 85 ? 15.228 7.276 -19.866 1.00 97.88 85 ARG A C 1
ATOM 636 O O . ARG A 1 85 ? 14.823 7.085 -18.730 1.00 97.88 85 ARG A O 1
ATOM 643 N N . GLU A 1 86 ? 14.561 7.981 -20.775 1.00 98.12 86 GLU A N 1
ATOM 644 C CA . GLU A 1 86 ? 13.285 8.649 -20.495 1.00 98.12 86 GLU A CA 1
ATOM 645 C C . GLU A 1 86 ? 12.214 7.649 -20.026 1.00 98.12 86 GLU A C 1
ATOM 647 O O . GLU A 1 86 ? 11.537 7.896 -19.033 1.00 98.12 86 GLU A O 1
ATOM 652 N N . ALA A 1 87 ? 12.112 6.484 -20.674 1.00 98.06 87 ALA A N 1
ATOM 653 C CA . ALA A 1 87 ? 11.173 5.433 -20.286 1.00 98.06 87 ALA A CA 1
ATOM 654 C C . ALA A 1 87 ? 11.481 4.837 -18.901 1.00 98.06 87 ALA A C 1
ATOM 656 O O . ALA A 1 87 ? 10.559 4.557 -18.134 1.00 98.06 87 ALA A O 1
ATOM 657 N N . VAL A 1 88 ? 12.763 4.642 -18.569 1.00 98.38 88 VAL A N 1
ATOM 658 C CA . VAL A 1 88 ? 13.187 4.165 -17.243 1.00 98.38 88 VAL A CA 1
ATOM 659 C C . VAL A 1 88 ? 12.902 5.211 -16.170 1.00 98.38 88 VAL A C 1
ATOM 661 O O . VAL A 1 88 ? 12.380 4.860 -15.114 1.00 98.38 88 VAL A O 1
ATOM 664 N N . ASP A 1 89 ? 13.191 6.483 -16.435 1.00 98.25 89 ASP A N 1
ATOM 665 C CA . ASP A 1 89 ? 12.935 7.573 -15.493 1.00 98.25 89 ASP A CA 1
ATOM 666 C C . ASP A 1 89 ? 11.432 7.720 -15.220 1.00 98.25 89 ASP A C 1
ATOM 668 O O . ASP A 1 89 ? 11.013 7.768 -14.063 1.00 98.25 89 ASP A O 1
ATOM 672 N N . GLU A 1 90 ? 10.603 7.690 -16.266 1.00 98.19 90 GLU A N 1
ATOM 673 C CA . GLU A 1 90 ? 9.144 7.734 -16.140 1.00 98.19 90 GLU A CA 1
ATOM 674 C C . GLU A 1 90 ? 8.598 6.497 -15.405 1.00 98.19 90 GLU A C 1
ATOM 676 O O . GLU A 1 90 ? 7.706 6.596 -14.559 1.00 98.19 90 GLU A O 1
ATOM 681 N N . PHE A 1 91 ? 9.142 5.308 -15.687 1.00 97.94 91 PHE A N 1
ATOM 682 C CA . PHE A 1 91 ? 8.776 4.090 -14.970 1.00 97.94 91 PHE A CA 1
ATOM 683 C C . PHE A 1 91 ? 9.113 4.183 -13.478 1.00 97.94 91 PHE A C 1
ATOM 685 O O . PHE A 1 91 ? 8.262 3.863 -12.649 1.00 97.94 91 PHE A O 1
ATOM 692 N N . ASN A 1 92 ? 10.308 4.667 -13.134 1.00 98.12 92 ASN A N 1
ATOM 693 C CA . ASN A 1 92 ? 10.736 4.847 -11.749 1.00 98.12 92 ASN A CA 1
ATOM 694 C C . ASN A 1 92 ? 9.879 5.889 -11.016 1.00 98.12 92 ASN A C 1
ATOM 696 O O . ASN A 1 92 ? 9.485 5.654 -9.876 1.00 98.12 92 ASN A O 1
ATOM 700 N N . GLN A 1 93 ? 9.531 7.000 -11.673 1.00 98.25 93 GLN A N 1
ATOM 701 C CA . GLN A 1 93 ? 8.621 8.005 -11.112 1.00 98.25 93 GLN A CA 1
ATOM 702 C C . GLN A 1 93 ? 7.241 7.412 -10.819 1.00 98.25 93 GLN A C 1
ATOM 704 O O . GLN A 1 93 ? 6.745 7.533 -9.700 1.00 98.25 93 GLN A O 1
ATOM 709 N N . ARG A 1 94 ? 6.646 6.691 -11.780 1.00 97.88 94 ARG A N 1
ATOM 710 C CA . ARG A 1 94 ? 5.359 6.015 -11.562 1.00 97.88 94 ARG A CA 1
ATOM 711 C C . ARG A 1 94 ? 5.438 4.984 -10.442 1.00 97.88 94 ARG A C 1
ATOM 713 O O . ARG A 1 94 ? 4.493 4.871 -9.665 1.00 97.88 94 ARG A O 1
ATOM 720 N N . LEU A 1 95 ? 6.532 4.228 -10.353 1.00 98.31 95 LEU A N 1
ATOM 721 C CA . LEU A 1 95 ? 6.727 3.241 -9.292 1.00 98.31 95 LEU A CA 1
ATOM 722 C C . LEU A 1 95 ? 6.750 3.913 -7.913 1.00 98.31 95 LEU A C 1
ATOM 724 O O . LEU A 1 95 ? 6.075 3.445 -6.998 1.00 98.31 95 LEU A O 1
ATOM 728 N N . GLU A 1 96 ? 7.449 5.038 -7.787 1.00 98.12 96 GLU A N 1
ATOM 729 C CA . GLU A 1 96 ? 7.499 5.815 -6.550 1.00 98.12 96 GLU A CA 1
ATOM 730 C C . GLU A 1 96 ? 6.125 6.397 -6.181 1.00 98.12 96 GLU A C 1
ATOM 732 O O . GLU A 1 96 ? 5.656 6.226 -5.057 1.00 98.12 96 GLU A O 1
ATOM 737 N N . GLU A 1 97 ? 5.404 6.985 -7.138 1.00 97.81 97 GLU A N 1
ATOM 738 C CA . GLU A 1 97 ? 4.034 7.466 -6.915 1.00 97.81 97 GLU A CA 1
ATOM 739 C C . GLU A 1 97 ? 3.084 6.344 -6.471 1.00 97.81 97 GLU A C 1
ATOM 741 O O . GLU A 1 97 ? 2.231 6.538 -5.594 1.00 97.81 97 GLU A O 1
ATOM 746 N N . ARG A 1 98 ? 3.206 5.153 -7.074 1.00 97.94 98 ARG A N 1
ATOM 747 C CA . ARG A 1 98 ? 2.436 3.969 -6.670 1.00 97.94 98 ARG A CA 1
ATOM 748 C C . ARG A 1 98 ? 2.812 3.524 -5.260 1.00 97.94 98 ARG A C 1
ATOM 750 O O . ARG A 1 98 ? 1.899 3.263 -4.481 1.00 97.94 98 ARG A O 1
ATOM 757 N N . ASN A 1 99 ? 4.096 3.490 -4.911 1.00 97.94 99 ASN A N 1
ATOM 758 C CA . ASN A 1 99 ? 4.560 3.134 -3.567 1.00 97.94 99 ASN A CA 1
ATOM 759 C C . ASN A 1 99 ? 4.017 4.101 -2.510 1.00 97.94 99 ASN A C 1
ATOM 761 O O . ASN A 1 99 ? 3.440 3.662 -1.518 1.00 97.94 99 ASN A O 1
ATOM 765 N N . GLN A 1 100 ? 4.102 5.409 -2.758 1.00 98.12 100 GLN A N 1
ATOM 766 C CA . GLN A 1 100 ? 3.541 6.428 -1.867 1.00 98.12 100 GLN A CA 1
ATOM 767 C C . GLN A 1 100 ? 2.027 6.293 -1.721 1.00 98.12 100 GLN A C 1
ATOM 769 O O . GLN A 1 100 ? 1.480 6.462 -0.632 1.00 98.12 100 GLN A O 1
ATOM 774 N N . THR A 1 101 ? 1.334 5.987 -2.819 1.00 97.75 101 THR A N 1
ATOM 775 C CA . THR A 1 101 ? -0.109 5.743 -2.792 1.00 97.75 101 THR A CA 1
ATOM 776 C C . THR A 1 101 ? -0.420 4.517 -1.941 1.00 97.75 101 THR A C 1
ATOM 778 O O . THR A 1 101 ? -1.231 4.617 -1.027 1.00 97.75 101 THR A O 1
ATOM 781 N N . LEU A 1 102 ? 0.247 3.384 -2.183 1.00 98.25 102 LEU A N 1
ATOM 782 C CA . LEU A 1 102 ? 0.069 2.158 -1.403 1.00 98.25 102 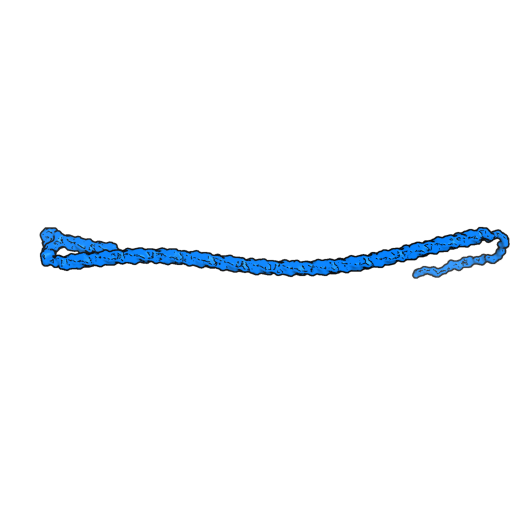LEU A CA 1
ATOM 783 C C . LEU A 1 102 ? 0.309 2.388 0.087 1.00 98.25 102 LEU A C 1
ATOM 785 O O . LEU A 1 102 ? -0.469 1.898 0.900 1.00 98.25 102 LEU A O 1
ATOM 789 N N . GLU A 1 103 ? 1.330 3.160 0.445 1.00 98.06 103 GLU A N 1
ATOM 790 C CA . GLU A 1 103 ? 1.616 3.461 1.844 1.00 98.06 103 GLU A CA 1
ATOM 791 C C . GLU A 1 103 ? 0.512 4.309 2.485 1.00 98.06 103 GLU A C 1
ATOM 793 O O . GLU A 1 103 ? 0.025 3.973 3.562 1.00 98.06 103 GLU A O 1
ATOM 798 N N . LYS A 1 104 ? 0.005 5.330 1.780 1.00 97.75 104 LYS A N 1
ATOM 799 C CA . LYS A 1 104 ? -1.168 6.101 2.234 1.00 97.75 104 LYS A CA 1
ATOM 800 C C . LYS A 1 104 ? -2.397 5.215 2.432 1.00 97.75 104 LYS A C 1
ATOM 802 O O . LYS A 1 104 ? -3.108 5.377 3.419 1.00 97.75 104 LYS A O 1
ATOM 807 N N . TRP A 1 105 ? -2.649 4.279 1.514 1.00 97.81 105 TRP A N 1
ATOM 808 C CA . TRP A 1 105 ? -3.760 3.335 1.647 1.00 97.81 105 TRP A CA 1
ATOM 809 C C . TRP A 1 105 ? -3.591 2.431 2.866 1.00 97.81 105 TRP A C 1
ATOM 811 O O . TRP A 1 105 ? -4.555 2.254 3.602 1.00 97.81 105 TRP A O 1
ATOM 821 N N . LYS A 1 106 ? -2.392 1.890 3.115 1.00 98.25 106 LYS A N 1
ATOM 822 C CA . LYS A 1 106 ? -2.131 1.073 4.311 1.00 98.25 106 LYS A CA 1
ATOM 823 C C . LYS A 1 106 ? -2.411 1.846 5.592 1.00 98.25 106 LYS A C 1
ATOM 825 O O . LYS A 1 106 ? -3.176 1.356 6.413 1.00 98.25 106 LYS A O 1
ATOM 830 N N . VAL A 1 107 ? -1.863 3.056 5.721 1.00 98.19 107 VAL A N 1
ATOM 831 C CA . VAL A 1 107 ? -2.080 3.911 6.898 1.00 98.19 107 VAL A CA 1
ATOM 832 C C . VAL A 1 107 ? -3.572 4.177 7.098 1.00 98.19 107 VAL A C 1
ATOM 834 O O . VAL A 1 107 ? -4.097 3.941 8.182 1.00 98.19 107 VAL A O 1
ATOM 837 N N . ALA A 1 108 ? -4.291 4.563 6.040 1.00 97.75 108 ALA A N 1
ATOM 838 C CA . ALA A 1 108 ? -5.732 4.799 6.119 1.00 97.75 108 ALA A CA 1
ATOM 839 C C . ALA A 1 108 ? -6.522 3.540 6.531 1.00 97.75 108 ALA A C 1
ATOM 841 O O . ALA A 1 108 ? -7.478 3.627 7.304 1.00 97.75 108 ALA A O 1
ATOM 842 N N . TYR A 1 109 ? -6.130 2.357 6.045 1.00 97.62 109 TYR A N 1
ATOM 843 C CA . TYR A 1 109 ? -6.747 1.091 6.448 1.00 97.62 109 TYR A CA 1
ATOM 844 C C . TYR A 1 109 ? -6.444 0.727 7.907 1.00 97.62 109 TYR A C 1
ATOM 846 O O . TYR A 1 109 ? -7.340 0.256 8.610 1.00 97.62 109 TYR A O 1
ATOM 854 N N . GLU A 1 110 ? -5.218 0.945 8.379 1.00 98.25 110 GLU A N 1
ATOM 855 C CA . GLU A 1 110 ? -4.831 0.708 9.774 1.00 98.25 110 GLU A CA 1
ATOM 856 C C . GLU A 1 110 ? -5.566 1.646 10.737 1.00 98.25 110 GLU A C 1
ATOM 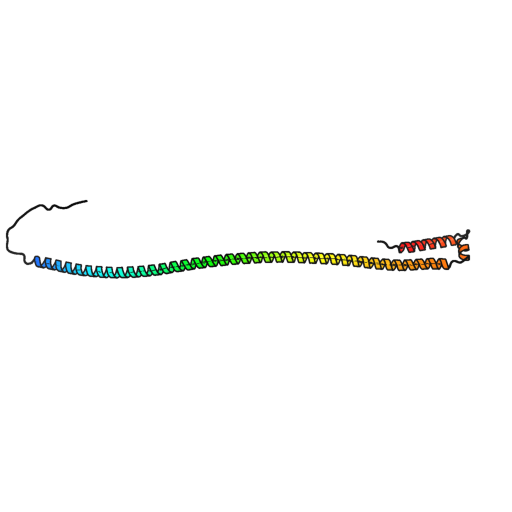858 O O . GLU A 1 110 ? -6.072 1.204 11.775 1.00 98.25 110 GLU A O 1
ATOM 863 N N . GLU A 1 111 ? -5.705 2.921 10.371 1.00 98.12 111 GLU A N 1
ATOM 864 C CA . GLU A 1 111 ? -6.508 3.898 11.106 1.00 98.12 111 GLU A CA 1
ATOM 865 C C . GLU A 1 111 ? -7.980 3.475 11.152 1.00 98.12 111 GLU A C 1
ATOM 867 O O . GLU A 1 111 ? -8.568 3.400 12.233 1.00 98.12 111 GLU A O 1
ATOM 872 N N . ALA A 1 112 ? -8.568 3.110 10.008 1.00 98.00 112 ALA A N 1
ATOM 873 C CA . ALA A 1 112 ? -9.952 2.647 9.943 1.00 98.00 112 ALA A CA 1
ATOM 874 C C . ALA A 1 112 ? -10.181 1.386 10.794 1.00 98.00 112 ALA A C 1
ATOM 876 O O . ALA A 1 112 ? -11.167 1.305 11.532 1.00 98.00 112 ALA A O 1
ATOM 877 N N . ALA A 1 113 ? -9.256 0.424 10.753 1.00 98.06 113 ALA A N 1
ATOM 878 C CA . ALA A 1 113 ? -9.314 -0.778 11.581 1.00 98.06 113 ALA A CA 1
ATOM 879 C C . ALA A 1 113 ? -9.208 -0.453 13.081 1.00 98.06 113 ALA A C 1
ATOM 881 O O . ALA A 1 113 ? -9.907 -1.051 13.901 1.00 98.06 113 ALA A O 1
ATOM 882 N N . THR A 1 114 ? -8.366 0.513 13.450 1.00 98.38 114 THR A N 1
ATOM 883 C CA . THR A 1 114 ? -8.210 0.973 14.838 1.00 98.38 114 THR A CA 1
ATOM 884 C C . THR A 1 114 ? -9.467 1.676 15.343 1.00 98.38 114 THR A C 1
ATOM 886 O O . THR A 1 114 ? -9.926 1.396 16.455 1.00 98.38 114 THR A O 1
ATOM 889 N N . VAL A 1 115 ? -10.073 2.533 14.517 1.00 98.25 115 VAL A N 1
ATOM 890 C CA . VAL A 1 115 ? -11.342 3.202 14.832 1.00 98.25 115 VAL A CA 1
ATOM 891 C C . 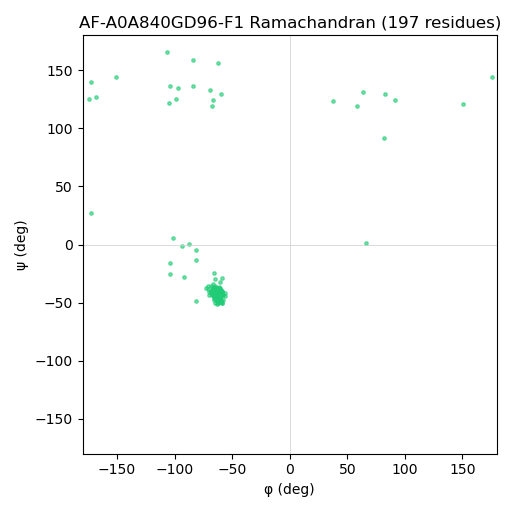VAL A 1 115 ? -12.460 2.176 15.001 1.00 98.25 115 VAL A C 1
ATOM 893 O O . VAL A 1 115 ? -13.196 2.253 15.983 1.00 98.25 115 VAL A O 1
ATOM 896 N N . ALA A 1 116 ? -12.561 1.189 14.106 1.00 98.06 116 ALA A N 1
ATOM 897 C CA . ALA A 1 116 ? -13.558 0.125 14.207 1.00 98.06 116 ALA A CA 1
ATOM 898 C C . ALA A 1 116 ? -13.417 -0.664 15.519 1.00 98.06 116 ALA A C 1
ATOM 900 O O . ALA A 1 116 ? -14.373 -0.753 16.285 1.00 98.06 116 ALA A O 1
ATOM 901 N N . ARG A 1 117 ? -12.204 -1.131 15.847 1.00 98.25 117 ARG A N 1
ATOM 902 C CA . ARG A 1 117 ? -11.933 -1.854 17.105 1.00 98.25 117 ARG A CA 1
ATOM 903 C C . ARG A 1 117 ? -12.255 -1.020 18.342 1.00 98.25 117 ARG A C 1
ATOM 905 O O . ARG A 1 117 ? -12.839 -1.532 19.292 1.00 98.25 117 ARG A O 1
ATOM 912 N N . THR A 1 118 ? -11.895 0.263 18.326 1.00 98.19 118 THR A N 1
ATOM 913 C CA . THR A 1 118 ? -12.210 1.189 19.424 1.00 98.19 118 THR A CA 1
ATOM 914 C C . THR A 1 118 ? -13.719 1.339 19.589 1.00 98.19 118 THR A C 1
ATOM 916 O O . THR A 1 118 ? -14.229 1.242 20.702 1.00 98.19 118 THR A O 1
ATOM 919 N N . LYS A 1 119 ? -14.453 1.515 18.485 1.00 98.12 119 LYS A N 1
ATOM 920 C CA . LYS A 1 119 ? -15.912 1.652 18.512 1.00 98.12 119 LYS A CA 1
ATOM 921 C C . LYS A 1 119 ? -16.611 0.382 18.981 1.00 98.12 119 LYS A C 1
ATOM 923 O O . LYS A 1 119 ? -17.580 0.487 19.728 1.00 98.12 119 LYS A O 1
ATOM 928 N N . ASP A 1 120 ? -16.121 -0.790 18.599 1.00 98.06 120 ASP A N 1
ATOM 929 C CA . ASP A 1 120 ? -16.666 -2.062 19.076 1.00 98.06 120 ASP A CA 1
ATOM 930 C C . ASP A 1 120 ? -16.410 -2.258 20.576 1.00 98.06 120 ASP A C 1
ATOM 932 O O . ASP A 1 120 ? -17.315 -2.661 21.308 1.00 98.06 120 ASP A O 1
ATOM 936 N N . ALA A 1 121 ? -15.222 -1.892 21.068 1.00 98.12 121 ALA A N 1
ATOM 937 C CA . ALA A 1 121 ? -14.915 -1.924 22.497 1.00 98.12 121 ALA A CA 1
ATOM 938 C C . ALA A 1 121 ? -15.787 -0.941 23.304 1.00 98.12 121 ALA A C 1
ATOM 940 O O . ALA A 1 121 ? -16.311 -1.300 24.360 1.00 98.12 121 ALA A O 1
ATOM 941 N N . GLU A 1 122 ? -15.988 0.281 22.798 1.00 98.00 122 GLU A N 1
ATOM 942 C CA . GLU A 1 122 ? -16.900 1.266 23.395 1.00 98.00 122 GLU A CA 1
ATOM 943 C C . GLU A 1 122 ? -18.343 0.750 23.429 1.00 98.00 122 GLU A C 1
ATOM 945 O O . GLU A 1 122 ? -19.006 0.856 24.460 1.00 98.00 122 GLU A O 1
ATOM 950 N N . ARG A 1 123 ? -18.829 0.150 22.332 1.00 98.06 123 ARG A N 1
ATOM 951 C CA . ARG A 1 123 ? -20.169 -0.455 22.269 1.00 98.06 123 ARG A CA 1
ATOM 952 C C . ARG A 1 123 ? -20.328 -1.567 23.295 1.00 98.06 123 ARG A C 1
ATOM 954 O O . ARG A 1 123 ? -21.274 -1.518 24.073 1.00 98.06 123 ARG A O 1
ATOM 961 N N . ALA A 1 124 ? -19.384 -2.504 23.359 1.00 98.12 124 ALA A N 1
ATOM 962 C CA . ALA A 1 124 ? -19.421 -3.597 24.328 1.00 98.12 124 ALA A CA 1
ATOM 963 C C . ALA A 1 124 ? -19.430 -3.080 25.778 1.00 98.12 124 ALA A C 1
ATOM 965 O O . ALA A 1 124 ? -20.168 -3.593 26.621 1.00 98.12 124 ALA A O 1
ATOM 966 N N . LYS A 1 125 ? -18.657 -2.024 26.067 1.00 98.06 125 LYS A N 1
ATOM 967 C CA . LYS A 1 125 ? -18.667 -1.364 27.378 1.00 98.06 125 LYS A CA 1
ATOM 968 C C . LYS A 1 125 ? -20.038 -0.757 27.692 1.00 98.06 125 LYS A C 1
ATOM 970 O O . LYS A 1 125 ? -20.586 -1.038 28.755 1.00 98.06 125 LYS A O 1
ATOM 975 N N . PHE A 1 126 ? -20.606 0.029 26.777 1.00 98.06 126 PHE A N 1
ATOM 976 C CA . PHE A 1 126 ? -21.918 0.649 26.983 1.00 98.06 126 PHE A CA 1
ATOM 977 C C . PHE A 1 126 ? -23.048 -0.376 27.086 1.00 98.06 126 PHE A C 1
ATOM 979 O O . PHE A 1 126 ? -23.962 -0.193 27.885 1.00 98.06 126 PHE A O 1
ATOM 986 N N . GLU A 1 127 ? -22.988 -1.469 26.329 1.00 98.12 127 GLU A N 1
ATOM 987 C CA . GLU A 1 127 ? -23.939 -2.576 26.444 1.00 98.12 127 GLU A CA 1
ATOM 988 C C . GLU A 1 127 ? -23.848 -3.254 27.818 1.00 98.12 127 GLU A C 1
ATOM 990 O O . GLU A 1 127 ? -24.879 -3.516 28.443 1.00 98.12 127 GLU A O 1
ATOM 995 N N . GLY A 1 128 ? -22.631 -3.468 28.331 1.00 97.69 128 GLY A N 1
ATOM 996 C CA . GLY A 1 128 ? -22.402 -3.993 29.678 1.00 97.69 128 GLY A CA 1
ATOM 997 C C . GLY A 1 128 ? -22.933 -3.069 30.778 1.00 97.69 128 GLY A C 1
ATOM 998 O O . GLY A 1 128 ? -23.659 -3.517 31.667 1.00 97.69 128 GLY A O 1
ATOM 999 N N . GLU A 1 129 ? -22.634 -1.771 30.695 1.00 97.56 129 GLU A N 1
ATOM 1000 C CA . GLU A 1 129 ? -23.143 -0.761 31.633 1.00 97.56 129 GLU A CA 1
ATOM 1001 C C . GLU A 1 129 ? -24.673 -0.667 31.579 1.00 97.56 129 GLU A C 1
ATOM 1003 O O . GLU A 1 129 ? -25.333 -0.687 32.618 1.00 97.56 129 GLU A O 1
ATOM 1008 N N . ALA A 1 130 ? -25.263 -0.644 30.382 1.00 97.88 130 ALA A N 1
ATOM 1009 C CA . ALA A 1 130 ? -26.712 -0.619 30.207 1.00 97.88 130 ALA A CA 1
ATOM 1010 C C . ALA A 1 130 ? -27.383 -1.873 30.790 1.00 97.88 130 ALA A C 1
ATOM 1012 O O . ALA A 1 130 ? -28.432 -1.770 31.432 1.00 97.88 130 ALA A O 1
ATOM 1013 N N . ALA A 1 131 ? -26.782 -3.053 30.612 1.00 97.62 131 ALA A N 1
ATOM 1014 C CA . ALA A 1 131 ? -27.272 -4.292 31.206 1.00 97.62 131 ALA A CA 1
ATOM 1015 C C . ALA A 1 131 ? -27.206 -4.254 32.743 1.00 97.62 131 ALA A C 1
ATOM 1017 O O . ALA A 1 131 ? -28.189 -4.607 33.403 1.00 97.62 131 ALA A O 1
ATOM 1018 N N . ALA A 1 132 ? -26.096 -3.771 33.310 1.00 96.00 132 ALA A N 1
ATOM 1019 C CA . ALA A 1 132 ? -25.924 -3.617 34.753 1.00 96.00 132 ALA A CA 1
ATOM 1020 C C . ALA A 1 132 ? -26.931 -2.618 35.345 1.00 96.00 132 ALA A C 1
ATOM 1022 O O . ALA A 1 132 ? -27.621 -2.937 36.318 1.00 96.00 132 ALA A O 1
ATOM 1023 N N . PHE A 1 133 ? -27.101 -1.449 34.718 1.00 95.94 133 PHE A N 1
ATOM 1024 C CA . PHE A 1 133 ? -28.100 -0.465 35.131 1.00 95.94 133 PHE A CA 1
ATOM 1025 C C . PHE A 1 133 ? -29.514 -1.032 35.058 1.00 95.94 133 PHE A C 1
ATOM 1027 O O . PHE A 1 133 ? -30.264 -0.926 36.025 1.00 95.94 133 PHE A O 1
ATOM 1034 N N . LYS A 1 134 ? -29.871 -1.711 33.963 1.00 96.88 134 LYS A N 1
ATOM 1035 C CA . LYS A 1 134 ? -31.188 -2.343 33.814 1.00 96.88 134 LYS A CA 1
ATOM 1036 C C . LYS A 1 134 ? -31.454 -3.379 34.910 1.00 96.88 134 LYS A C 1
ATOM 1038 O O . LYS A 1 134 ? -32.563 -3.429 35.445 1.00 96.88 134 LYS A O 1
ATOM 1043 N N . ALA A 1 135 ? -30.456 -4.191 35.261 1.00 95.06 135 ALA A N 1
ATOM 1044 C CA . ALA A 1 135 ? -30.562 -5.160 36.350 1.00 95.06 135 ALA A CA 1
ATOM 1045 C C . ALA A 1 135 ? -30.731 -4.472 37.716 1.00 95.06 135 ALA A C 1
ATOM 1047 O O . ALA A 1 135 ? -31.628 -4.841 38.479 1.00 95.06 135 ALA A O 1
ATOM 1048 N N . SER A 1 136 ? -29.935 -3.434 37.991 1.00 94.00 136 SER A N 1
ATOM 1049 C CA . SER A 1 136 ? -30.021 -2.640 39.222 1.00 94.00 136 SER A CA 1
ATOM 1050 C C . SER A 1 136 ? -31.384 -1.953 39.366 1.00 94.00 136 SER A C 1
ATOM 1052 O O . SER A 1 136 ? -32.045 -2.097 40.395 1.00 94.00 136 SER A O 1
ATOM 1054 N N . THR A 1 137 ? -31.891 -1.310 38.308 1.00 95.00 137 THR A N 1
ATOM 1055 C CA . THR A 1 137 ? -33.223 -0.685 38.308 1.00 95.00 137 THR A CA 1
ATOM 1056 C C . THR A 1 137 ? -34.327 -1.706 38.569 1.00 95.00 137 THR A C 1
ATOM 1058 O O . THR A 1 137 ? -35.216 -1.444 39.378 1.00 95.00 137 THR A O 1
ATOM 1061 N N . LYS A 1 138 ? -34.265 -2.890 37.946 1.00 95.25 138 LYS A N 1
ATOM 1062 C CA . LYS A 1 138 ? -35.248 -3.958 38.182 1.00 95.25 138 LYS A CA 1
ATOM 1063 C C . LYS A 1 138 ? -35.220 -4.446 39.635 1.00 95.25 138 LYS A C 1
ATOM 1065 O O . LYS A 1 138 ? -36.277 -4.650 40.228 1.00 95.25 138 LYS A O 1
ATOM 1070 N N . SER A 1 139 ? -34.028 -4.604 40.211 1.00 93.69 139 SER A N 1
ATOM 1071 C CA . SER A 1 139 ? -33.848 -4.973 41.621 1.00 93.69 139 SER A CA 1
ATOM 1072 C C . SER A 1 139 ? -34.409 -3.901 42.560 1.00 93.69 139 SER A C 1
ATOM 1074 O O . SER A 1 139 ? -35.209 -4.208 43.442 1.00 93.69 139 SER A O 1
ATOM 1076 N N . CYS A 1 140 ? -34.080 -2.630 42.317 1.00 94.25 140 CYS A N 1
ATOM 1077 C CA . CYS A 1 140 ? -34.593 -1.494 43.080 1.00 94.25 140 CYS A CA 1
ATOM 1078 C C . CYS A 1 140 ? -36.124 -1.405 43.004 1.00 94.25 140 CYS A C 1
ATOM 1080 O O . CYS A 1 140 ? -36.790 -1.245 44.024 1.00 94.25 140 CYS A O 1
ATOM 1082 N N . GLN A 1 141 ? -36.706 -1.596 41.817 1.00 95.38 141 GLN A N 1
ATOM 1083 C CA . GLN A 1 141 ? -38.156 -1.630 41.644 1.00 95.38 141 GLN A CA 1
ATOM 1084 C C . GLN A 1 141 ? -38.799 -2.764 42.454 1.00 95.38 141 GLN A C 1
ATOM 1086 O O . GLN A 1 141 ? -39.794 -2.531 43.138 1.00 95.38 141 GLN A O 1
ATOM 1091 N N . ALA A 1 142 ? -38.230 -3.973 42.419 1.00 94.44 142 ALA A N 1
ATOM 1092 C CA . ALA A 1 142 ? -38.732 -5.105 43.195 1.00 94.44 142 ALA A CA 1
ATOM 1093 C C . ALA A 1 142 ? -38.650 -4.846 44.710 1.00 94.44 142 ALA A C 1
ATOM 1095 O O . ALA A 1 142 ? -39.633 -5.058 45.422 1.00 94.44 142 ALA A O 1
ATOM 1096 N N . LYS A 1 143 ? -37.518 -4.317 45.192 1.00 94.69 143 LYS A N 1
ATOM 1097 C CA . LYS A 1 143 ? -37.325 -3.928 46.596 1.00 94.69 143 LYS A CA 1
ATOM 1098 C C . LYS A 1 143 ? -38.301 -2.837 47.033 1.00 94.69 143 LYS A C 1
ATOM 1100 O O . LYS A 1 143 ? -38.902 -2.954 48.095 1.00 94.69 143 LYS A O 1
ATOM 1105 N N . ASN A 1 144 ? -38.540 -1.826 46.195 1.00 95.00 144 ASN A N 1
ATOM 1106 C CA . ASN A 1 144 ? -39.521 -0.772 46.470 1.00 95.00 144 ASN A CA 1
ATOM 1107 C C . ASN A 1 144 ? -40.941 -1.329 46.624 1.00 95.00 144 ASN A C 1
ATOM 1109 O O . ASN A 1 144 ? -41.662 -0.918 47.531 1.00 95.00 144 ASN A O 1
ATOM 1113 N N . VAL A 1 145 ? -41.341 -2.290 45.783 1.00 96.12 145 VAL A N 1
ATOM 1114 C CA . VAL A 1 145 ? -42.638 -2.972 45.930 1.00 96.12 145 VAL A CA 1
ATOM 1115 C C . VAL A 1 145 ? -42.728 -3.685 47.283 1.00 96.12 145 VAL A C 1
ATOM 1117 O O . VAL A 1 145 ? -43.739 -3.553 47.972 1.00 96.12 145 VAL A O 1
ATOM 1120 N N . GLN A 1 146 ? -41.671 -4.388 47.698 1.00 94.62 146 GLN A N 1
ATOM 1121 C CA . GLN A 1 146 ? -41.636 -5.065 48.998 1.00 94.62 146 GLN A CA 1
ATOM 1122 C C . GLN A 1 146 ? -41.669 -4.078 50.171 1.00 94.62 146 GLN A C 1
ATOM 1124 O O . GLN A 1 146 ? -42.432 -4.276 51.110 1.00 94.62 146 GLN A O 1
ATOM 1129 N N . LEU A 1 147 ? -40.926 -2.973 50.089 1.00 95.25 147 LEU A N 1
ATOM 1130 C CA . LEU A 1 147 ? -40.944 -1.889 51.077 1.00 95.25 147 LEU A CA 1
ATOM 1131 C C . LEU A 1 147 ? -42.351 -1.313 51.277 1.00 95.25 147 LEU A C 1
ATOM 1133 O O . LEU A 1 147 ? -42.788 -1.125 52.412 1.00 95.25 147 LEU A O 1
ATOM 1137 N N . VAL A 1 148 ? -43.087 -1.079 50.185 1.00 95.75 148 VAL A N 1
ATOM 1138 C CA . VAL A 1 148 ? -44.481 -0.610 50.248 1.00 95.75 148 VAL A CA 1
ATOM 1139 C C . VAL A 1 148 ? -45.386 -1.648 50.914 1.00 95.75 148 VAL A C 1
ATOM 1141 O O . VAL A 1 148 ? -46.258 -1.273 51.698 1.00 95.75 148 VAL A O 1
ATOM 1144 N N . ASN A 1 149 ? -45.189 -2.940 50.640 1.00 95.50 149 ASN A N 1
ATOM 1145 C CA . ASN A 1 149 ? -45.965 -4.008 51.273 1.00 95.50 149 ASN A CA 1
ATOM 1146 C C . ASN A 1 149 ? -45.684 -4.102 52.780 1.00 95.50 149 ASN A C 1
ATOM 1148 O O . ASN A 1 149 ? -46.626 -4.061 53.564 1.00 95.50 149 ASN A O 1
ATOM 1152 N N . VAL A 1 150 ? -44.412 -4.102 53.193 1.00 94.50 150 VAL A N 1
ATOM 1153 C CA . VAL A 1 150 ? -44.021 -4.084 54.615 1.00 94.50 150 VAL A CA 1
ATOM 1154 C C . VAL A 1 150 ? -44.600 -2.853 55.321 1.00 94.50 150 VAL A C 1
ATOM 1156 O O . VAL A 1 150 ? -45.169 -2.963 56.404 1.00 94.50 150 VAL A O 1
ATOM 1159 N N . GLY A 1 151 ? -44.540 -1.678 54.685 1.00 93.25 151 GLY A N 1
ATOM 1160 C CA . GLY A 1 151 ? -45.151 -0.458 55.218 1.00 93.25 151 GLY A CA 1
ATOM 1161 C C . GLY A 1 151 ? -46.670 -0.569 55.396 1.00 93.25 151 GLY A C 1
ATOM 1162 O O . GLY A 1 151 ? -47.212 -0.105 56.401 1.00 93.25 151 GLY A O 1
ATOM 1163 N N . ARG A 1 152 ? -47.370 -1.220 54.456 1.00 94.31 152 ARG A N 1
ATOM 1164 C CA . ARG A 1 152 ? -48.809 -1.507 54.584 1.00 94.31 152 ARG A CA 1
ATOM 1165 C C . ARG A 1 152 ? -49.098 -2.467 55.733 1.00 94.31 152 ARG A C 1
ATOM 1167 O O . ARG A 1 152 ? -50.053 -2.219 56.462 1.00 94.31 152 ARG A O 1
ATOM 1174 N N . ASP A 1 153 ? -48.286 -3.500 55.927 1.00 91.44 153 ASP A N 1
ATOM 1175 C CA . ASP A 1 153 ? -48.459 -4.460 57.023 1.00 91.44 153 ASP A CA 1
ATOM 1176 C C . ASP A 1 153 ? -48.311 -3.784 58.393 1.00 91.44 153 ASP A C 1
ATOM 1178 O O . ASP A 1 153 ? -49.156 -3.972 59.272 1.00 91.44 153 ASP A O 1
ATOM 1182 N N . ILE A 1 154 ? -47.304 -2.914 58.549 1.00 92.00 154 ILE A N 1
ATOM 1183 C CA . ILE A 1 154 ? -47.105 -2.104 59.762 1.00 92.00 154 ILE A CA 1
ATOM 1184 C C . ILE A 1 154 ? -48.320 -1.201 60.020 1.00 92.00 154 ILE A C 1
ATOM 1186 O O . ILE A 1 154 ? -48.863 -1.186 61.128 1.00 92.00 154 ILE A O 1
ATOM 1190 N N . LEU A 1 155 ? -48.784 -0.475 58.997 1.00 92.44 155 LEU A N 1
ATOM 1191 C CA . LEU A 1 155 ? -49.951 0.408 59.106 1.00 92.44 155 LEU A CA 1
ATOM 1192 C C . LEU A 1 155 ? -51.235 -0.361 59.436 1.00 92.44 155 LEU A C 1
ATOM 1194 O O . LEU A 1 155 ? -52.035 0.104 60.249 1.00 92.44 155 LEU A O 1
ATOM 1198 N N . ASN A 1 156 ? -51.443 -1.528 58.827 1.00 91.56 156 ASN A N 1
ATOM 1199 C CA . ASN A 1 156 ? -52.602 -2.375 59.093 1.00 91.56 156 ASN A CA 1
ATOM 1200 C C . ASN A 1 156 ? -52.590 -2.886 60.534 1.00 91.56 156 ASN A C 1
ATOM 1202 O O . ASN A 1 156 ? -53.619 -2.811 61.205 1.00 91.56 156 ASN A O 1
ATOM 1206 N N . ARG A 1 157 ? -51.427 -3.320 61.044 1.00 86.12 157 ARG A N 1
ATOM 1207 C CA . ARG A 1 157 ? -51.294 -3.755 62.438 1.00 86.12 157 ARG A CA 1
ATOM 1208 C C . ARG A 1 157 ? -51.595 -2.619 63.408 1.00 86.12 157 ARG A C 1
ATOM 1210 O O . ARG A 1 157 ? -52.354 -2.827 64.350 1.00 86.12 157 ARG A O 1
ATOM 1217 N N . TYR A 1 158 ? -51.075 -1.421 63.140 1.00 86.31 158 TYR A N 1
ATOM 1218 C CA . TYR A 1 158 ? -51.363 -0.233 63.945 1.00 86.31 158 TYR A CA 1
ATOM 1219 C C . TYR A 1 158 ? -52.858 0.119 63.947 1.00 86.31 158 TYR A C 1
ATOM 1221 O O . TYR A 1 158 ? -53.428 0.377 65.001 1.00 86.31 158 TYR A O 1
ATOM 1229 N N . ARG A 1 159 ? -53.523 0.064 62.784 1.00 87.25 159 ARG A N 1
ATOM 1230 C CA . ARG A 1 159 ? -54.974 0.304 62.665 1.00 87.25 159 ARG A CA 1
ATOM 1231 C C . ARG A 1 159 ? -55.826 -0.737 63.389 1.00 87.25 159 ARG A C 1
ATOM 1233 O O . ARG A 1 159 ? -56.925 -0.408 63.815 1.00 87.25 159 ARG A O 1
ATOM 1240 N N . SER A 1 160 ? -55.345 -1.974 63.499 1.00 84.44 160 SER A N 1
ATOM 1241 C CA . SER A 1 160 ? -56.053 -3.057 64.190 1.00 84.44 160 SER A CA 1
ATOM 1242 C C . SER A 1 160 ? -55.900 -3.047 65.715 1.00 84.44 160 SER A C 1
ATOM 1244 O O . SER A 1 160 ? -56.525 -3.876 66.367 1.00 84.44 160 SER A O 1
ATOM 1246 N N . LEU A 1 161 ? -55.088 -2.148 66.289 1.00 82.56 161 LEU A N 1
ATOM 1247 C CA . LEU A 1 161 ? -54.883 -2.080 67.738 1.00 82.56 161 LEU A CA 1
ATOM 1248 C C . LEU A 1 161 ? -56.168 -1.655 68.458 1.00 82.56 161 LEU A C 1
ATOM 1250 O O . LEU A 1 161 ? -56.725 -0.588 68.199 1.00 82.56 161 LEU A O 1
ATOM 1254 N N . THR A 1 162 ? -56.602 -2.472 69.411 1.00 80.50 162 THR A N 1
ATOM 1255 C CA . THR A 1 162 ? -57.739 -2.197 70.293 1.00 80.50 162 THR A CA 1
ATOM 1256 C C . THR A 1 162 ? -57.277 -1.848 71.712 1.00 80.50 162 THR A C 1
ATOM 1258 O O . THR A 1 162 ? -56.136 -2.102 72.099 1.00 80.50 162 THR A O 1
ATOM 1261 N N . LEU A 1 163 ? -58.173 -1.291 72.538 1.00 71.69 163 LEU A N 1
ATOM 1262 C CA . LEU A 1 163 ? -57.889 -1.013 73.958 1.00 71.69 163 LEU A CA 1
ATOM 1263 C C . LEU A 1 163 ? -57.510 -2.285 74.747 1.00 71.69 163 LEU A C 1
ATOM 1265 O O . LEU A 1 163 ? -56.736 -2.206 75.699 1.00 71.69 163 LEU A O 1
ATOM 1269 N N . GLY A 1 164 ? -58.015 -3.455 74.334 1.00 72.69 164 GLY A N 1
ATOM 1270 C CA . GLY A 1 164 ? -57.655 -4.750 74.922 1.00 72.69 164 GLY A CA 1
ATOM 1271 C C . GLY A 1 164 ? -56.211 -5.163 74.624 1.00 72.69 164 GLY A C 1
ATOM 1272 O O . GLY A 1 164 ? -55.535 -5.693 75.504 1.00 72.69 164 GLY A O 1
ATOM 1273 N N . ASP A 1 165 ? -55.696 -4.837 73.436 1.00 75.50 165 ASP A N 1
ATOM 1274 C CA . ASP A 1 165 ? -54.308 -5.131 73.058 1.00 75.50 165 ASP A CA 1
ATOM 1275 C C . ASP A 1 165 ? -53.304 -4.325 73.896 1.00 75.50 165 ASP A C 1
ATOM 1277 O O . ASP A 1 165 ? -52.243 -4.832 74.258 1.00 75.50 165 ASP A O 1
ATOM 1281 N N . ALA A 1 166 ? -53.656 -3.090 74.274 1.00 73.38 166 ALA A N 1
ATOM 1282 C CA . ALA A 1 166 ? -52.841 -2.260 75.163 1.00 73.38 166 ALA A CA 1
ATOM 1283 C C . ALA A 1 166 ? -52.758 -2.832 76.590 1.00 73.38 166 ALA A C 1
ATOM 1285 O O . ALA A 1 166 ? -51.695 -2.787 77.216 1.00 73.38 166 ALA A O 1
ATOM 1286 N N . ALA A 1 167 ? -53.857 -3.408 77.092 1.00 73.06 167 ALA A N 1
ATOM 1287 C CA . ALA A 1 167 ? -53.882 -4.083 78.387 1.00 73.06 167 ALA A CA 1
ATOM 1288 C C . ALA A 1 167 ? -53.023 -5.361 78.379 1.00 73.06 167 ALA A C 1
ATOM 1290 O O . ALA A 1 167 ? -52.227 -5.565 79.294 1.00 73.06 167 ALA A O 1
ATOM 1291 N N . VAL A 1 168 ? -53.106 -6.171 77.316 1.00 78.44 168 VAL A N 1
ATOM 1292 C CA . VAL A 1 168 ? -52.288 -7.390 77.143 1.00 78.44 168 VAL A CA 1
ATOM 1293 C C . VAL A 1 168 ? -50.800 -7.059 76.979 1.00 78.44 168 VAL A C 1
ATOM 1295 O O . VAL A 1 168 ? -49.944 -7.736 77.547 1.00 78.44 168 VAL A O 1
ATOM 1298 N N . ALA A 1 169 ? -50.464 -5.995 76.246 1.00 75.75 169 ALA A N 1
ATOM 1299 C CA . ALA A 1 169 ? -49.080 -5.547 76.079 1.00 75.75 169 ALA A CA 1
ATOM 1300 C C . ALA A 1 169 ? -48.440 -5.036 77.386 1.00 75.75 169 ALA A C 1
ATOM 1302 O O . ALA A 1 169 ? -47.216 -5.072 77.518 1.00 75.75 169 ALA A O 1
ATOM 1303 N N . SER A 1 170 ? -49.260 -4.587 78.343 1.00 76.12 170 SER A N 1
ATOM 1304 C CA . SER A 1 170 ? -48.827 -4.002 79.620 1.00 76.12 170 SER A CA 1
ATOM 1305 C C . SER A 1 170 ? -48.922 -4.977 80.799 1.00 76.12 170 SER A C 1
ATOM 1307 O O . SER A 1 170 ? -48.696 -4.566 81.937 1.00 76.12 170 SER A O 1
ATOM 1309 N N . GLU A 1 171 ? -49.263 -6.250 80.559 1.00 78.56 171 GLU A N 1
ATOM 1310 C CA . GLU A 1 171 ? -49.453 -7.233 81.627 1.00 78.56 171 GLU A CA 1
ATOM 1311 C C . GLU A 1 171 ? -48.114 -7.567 82.333 1.00 78.56 171 GLU A C 1
ATOM 1313 O O . GLU A 1 171 ? -47.188 -8.089 81.699 1.00 78.56 171 GLU A O 1
ATOM 1318 N N . PRO A 1 172 ? -47.990 -7.314 83.651 1.00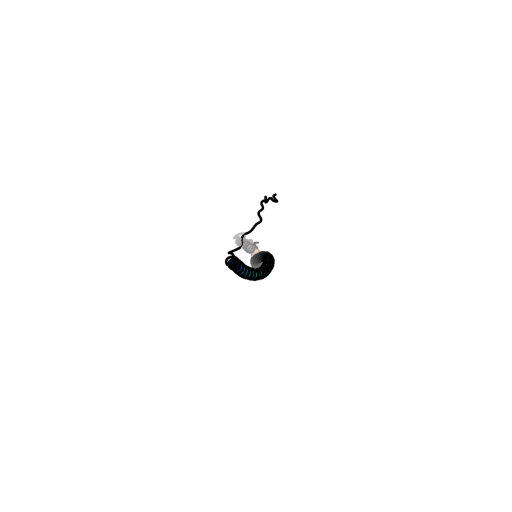 70.12 172 PRO A N 1
ATOM 1319 C CA . PRO A 1 172 ? -46.727 -7.463 84.377 1.00 70.12 172 PRO A CA 1
ATOM 1320 C C . PRO A 1 172 ? -46.403 -8.904 84.808 1.00 70.12 172 PRO A C 1
ATOM 1322 O O . PRO A 1 172 ? -45.269 -9.164 85.203 1.00 70.12 172 PRO A O 1
ATOM 1325 N N . LEU A 1 173 ? -47.365 -9.835 84.753 1.00 77.50 173 LEU A N 1
ATOM 1326 C CA . LEU A 1 173 ? -47.217 -11.204 85.274 1.00 77.50 173 LEU A CA 1
ATOM 1327 C C . LEU A 1 173 ? -46.492 -12.152 84.310 1.00 77.50 173 LEU A C 1
ATOM 1329 O O . LEU A 1 173 ? -45.579 -12.859 84.730 1.00 77.50 173 LEU A O 1
ATOM 1333 N N . THR A 1 174 ? -46.884 -12.181 83.031 1.00 79.19 174 THR A N 1
ATOM 1334 C CA . THR A 1 174 ? -46.312 -13.118 82.043 1.00 79.19 174 THR A CA 1
ATOM 1335 C C . THR A 1 174 ? -45.321 -12.456 81.083 1.00 79.19 174 THR A C 1
ATOM 1337 O O . THR A 1 174 ? -44.449 -13.127 80.534 1.00 79.19 174 THR A O 1
ATOM 1340 N N . GLY A 1 175 ? -45.441 -11.141 80.852 1.00 80.94 175 GLY A N 1
ATOM 1341 C CA . GLY A 1 175 ? -44.590 -10.381 79.929 1.00 80.94 175 GLY A CA 1
ATOM 1342 C C . GLY A 1 175 ? -44.731 -10.752 78.443 1.00 80.94 175 GLY A C 1
ATOM 1343 O O . GLY A 1 175 ? -44.044 -10.162 77.604 1.00 80.94 175 GLY A O 1
ATOM 1344 N N . LEU A 1 176 ? -45.618 -11.692 78.096 1.00 82.44 176 LEU A N 1
ATOM 1345 C CA . LEU A 1 176 ? -45.758 -12.249 76.746 1.00 82.44 176 LEU A CA 1
ATOM 1346 C C . LEU A 1 176 ? -46.197 -11.197 75.717 1.00 82.44 176 LEU A C 1
ATOM 1348 O O . LEU A 1 176 ? -45.655 -11.153 74.612 1.00 82.44 176 LEU A O 1
ATOM 1352 N N . GLY A 1 177 ? -47.122 -10.303 76.086 1.00 80.38 177 GLY A N 1
ATOM 1353 C CA . GLY A 1 177 ? -47.597 -9.231 75.204 1.00 80.38 177 GLY A CA 1
ATOM 1354 C C . GLY A 1 177 ? -46.496 -8.238 74.816 1.00 80.38 177 GLY A C 1
ATOM 1355 O O . GLY A 1 177 ? -46.381 -7.857 73.649 1.00 80.38 177 GLY A O 1
ATOM 1356 N N . ARG A 1 178 ? -45.621 -7.880 75.767 1.00 83.31 178 ARG A N 1
ATOM 1357 C CA . ARG A 1 178 ? -44.463 -7.008 75.514 1.00 83.31 178 ARG A CA 1
ATOM 1358 C C . ARG A 1 178 ? -43.462 -7.654 74.556 1.00 83.31 178 ARG A C 1
ATOM 1360 O O . ARG A 1 178 ? -42.998 -6.987 73.635 1.00 83.31 178 ARG A O 1
ATOM 1367 N N . VAL A 1 179 ? -43.147 -8.937 74.751 1.00 87.25 179 VAL A N 1
ATOM 1368 C CA . VAL A 1 179 ? -42.239 -9.686 73.862 1.00 87.25 179 VAL A CA 1
ATOM 1369 C C . VAL A 1 179 ? -42.829 -9.799 72.457 1.00 87.25 179 VAL A C 1
ATOM 1371 O O . VAL A 1 179 ? -42.123 -9.568 71.483 1.00 87.25 179 VAL A O 1
ATOM 1374 N N . GLY A 1 180 ? -44.133 -10.063 72.330 1.00 85.19 180 GLY A N 1
ATOM 1375 C CA . GLY A 1 180 ? -44.811 -10.087 71.032 1.00 85.19 180 GLY A CA 1
ATOM 1376 C C . GLY A 1 180 ? -44.713 -8.756 70.277 1.00 85.19 180 GLY A C 1
ATOM 1377 O O . GLY A 1 180 ? -44.412 -8.744 69.084 1.00 85.19 180 GLY A O 1
ATOM 1378 N N . ALA A 1 181 ? -44.900 -7.629 70.972 1.00 82.81 181 ALA A N 1
ATOM 1379 C CA . ALA A 1 181 ? -44.742 -6.300 70.382 1.00 82.81 181 ALA A CA 1
ATOM 1380 C C . ALA A 1 181 ? -43.289 -6.009 69.963 1.00 82.81 181 ALA A C 1
ATOM 1382 O O . ALA A 1 181 ? -43.058 -5.482 68.875 1.00 82.81 181 ALA A O 1
ATOM 1383 N N . GLN A 1 182 ? -42.309 -6.384 70.793 1.00 86.31 182 GLN A N 1
ATOM 1384 C CA . GLN A 1 182 ? -40.885 -6.242 70.471 1.00 86.31 182 GLN A CA 1
ATOM 1385 C C . GLN A 1 182 ? -40.487 -7.093 69.261 1.00 86.31 182 GLN A C 1
ATOM 1387 O O . GLN A 1 182 ? -39.858 -6.571 68.344 1.00 86.31 182 GLN A O 1
ATOM 1392 N N . ASN A 1 183 ? -40.922 -8.355 69.212 1.00 89.94 183 ASN A N 1
ATOM 1393 C CA . ASN A 1 183 ? -40.668 -9.255 68.088 1.00 89.94 183 ASN A CA 1
ATOM 1394 C C . ASN A 1 183 ? -41.246 -8.698 66.786 1.00 89.94 183 ASN A C 1
ATOM 1396 O O . ASN A 1 183 ? -40.575 -8.727 65.763 1.00 89.94 183 ASN A O 1
ATOM 1400 N N . PHE A 1 184 ? -42.456 -8.135 66.825 1.00 87.94 184 PHE A N 1
ATOM 1401 C CA . PHE A 1 184 ? -43.062 -7.518 65.647 1.00 87.94 184 PHE A CA 1
ATOM 1402 C C . PHE A 1 184 ? -42.272 -6.303 65.143 1.00 87.94 184 PHE A C 1
ATOM 1404 O O . PHE A 1 184 ? -42.062 -6.160 63.937 1.00 87.94 184 PHE A O 1
ATOM 1411 N N . VAL A 1 185 ? -41.835 -5.420 66.049 1.00 89.38 185 VAL A N 1
ATOM 1412 C CA . VAL A 1 185 ? -41.001 -4.263 65.685 1.00 89.38 185 VAL A CA 1
ATOM 1413 C C . VAL A 1 185 ? -39.681 -4.734 65.088 1.00 89.38 185 VAL A C 1
ATOM 1415 O O . VAL A 1 185 ? -39.283 -4.231 64.042 1.00 89.38 185 VAL A O 1
ATOM 1418 N N . GLN A 1 186 ? -39.032 -5.713 65.715 1.00 91.75 186 GLN A N 1
ATOM 1419 C CA . GLN A 1 186 ? -37.762 -6.251 65.247 1.00 91.75 186 GLN A CA 1
ATOM 1420 C C . GLN A 1 186 ? -37.903 -6.912 63.871 1.00 91.75 186 GLN A C 1
ATOM 1422 O O . GLN A 1 186 ? -37.195 -6.532 62.948 1.00 91.75 186 GLN A O 1
ATOM 1427 N N . GLU A 1 187 ? -38.901 -7.779 63.683 1.00 93.38 187 GLU A N 1
ATOM 1428 C CA . GLU A 1 187 ? -39.188 -8.413 62.391 1.00 93.38 187 GLU A CA 1
ATOM 1429 C C . GLU A 1 187 ? -39.514 -7.377 61.301 1.00 93.38 187 GLU A C 1
ATOM 1431 O O . GLU A 1 187 ? -39.116 -7.522 60.145 1.00 93.38 187 GLU A O 1
ATOM 1436 N N . SER A 1 188 ? -40.222 -6.300 61.655 1.00 91.75 188 SER A N 1
ATOM 1437 C CA . SER A 1 188 ? -40.521 -5.203 60.728 1.00 91.75 188 SER A CA 1
ATOM 1438 C C . SER A 1 188 ? -39.264 -4.424 60.335 1.00 91.75 188 SER A C 1
ATOM 1440 O O . SER A 1 188 ? -39.097 -4.081 59.165 1.00 91.75 188 SER A O 1
ATOM 1442 N N . VAL A 1 189 ? -38.372 -4.154 61.293 1.00 92.94 189 VAL A N 1
ATOM 1443 C CA . VAL A 1 189 ? -37.076 -3.509 61.039 1.00 92.94 189 VAL A CA 1
ATOM 1444 C C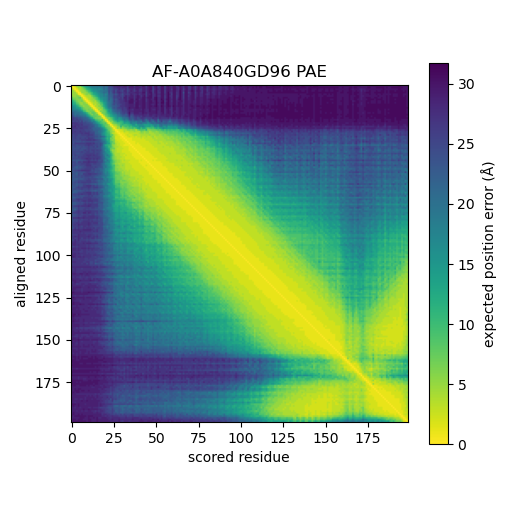 . VAL A 1 189 ? -36.206 -4.392 60.149 1.00 92.94 189 VAL A C 1
ATOM 1446 O O . VAL A 1 189 ? -35.682 -3.893 59.155 1.00 92.94 189 VAL A O 1
ATOM 1449 N N . ASP A 1 190 ? -36.118 -5.689 60.439 1.00 94.56 190 ASP A N 1
ATOM 1450 C CA . ASP A 1 190 ? -35.338 -6.646 59.650 1.00 94.56 190 ASP A CA 1
ATOM 1451 C C . ASP A 1 190 ? -35.841 -6.697 58.199 1.00 94.56 190 ASP A C 1
ATOM 1453 O O . ASP A 1 190 ? -35.065 -6.505 57.261 1.00 94.56 190 ASP A O 1
ATOM 1457 N N . LYS A 1 191 ? -37.163 -6.801 57.994 1.00 93.62 191 LYS A N 1
ATOM 1458 C CA . LYS A 1 191 ? -37.773 -6.756 56.654 1.00 93.62 191 LYS A CA 1
ATOM 1459 C C . LYS A 1 191 ? -37.461 -5.461 55.904 1.00 93.62 191 LYS A C 1
ATOM 1461 O O . LYS A 1 191 ? -37.230 -5.503 54.698 1.00 93.62 191 LYS A O 1
ATOM 1466 N N . LEU A 1 192 ? -37.465 -4.309 56.577 1.00 92.44 192 LEU A N 1
ATOM 1467 C CA . LEU A 1 192 ? -37.115 -3.026 55.953 1.00 92.44 192 LEU A CA 1
ATOM 1468 C C . LEU A 1 192 ? -35.628 -2.961 55.578 1.00 92.44 192 LEU A C 1
ATOM 1470 O O . LEU A 1 192 ? -35.291 -2.459 54.502 1.00 92.44 192 LEU A O 1
ATOM 1474 N N . LEU A 1 193 ? -34.747 -3.472 56.440 1.00 92.62 193 LEU A N 1
ATOM 1475 C CA . LEU A 1 193 ? -33.306 -3.514 56.196 1.00 92.62 193 LEU A CA 1
ATOM 1476 C C . LEU A 1 193 ? -32.953 -4.442 55.026 1.00 92.62 193 LEU A C 1
ATOM 1478 O O . LEU A 1 193 ? -32.139 -4.054 54.187 1.00 92.62 193 LEU A O 1
ATOM 1482 N N . ASP A 1 194 ? -33.625 -5.586 54.894 1.00 92.75 194 ASP A N 1
ATOM 1483 C CA . ASP A 1 194 ? -33.446 -6.518 53.771 1.00 92.75 194 ASP A CA 1
ATOM 1484 C C . ASP A 1 194 ? -33.783 -5.886 52.408 1.00 92.75 194 ASP A C 1
ATOM 1486 O O . ASP A 1 194 ? -33.165 -6.196 51.383 1.00 92.75 194 ASP A O 1
ATOM 1490 N N . GLN A 1 195 ? -34.743 -4.955 52.378 1.00 91.62 195 GLN A N 1
ATOM 1491 C CA . GLN A 1 195 ? -35.132 -4.245 51.155 1.00 91.62 195 GLN A CA 1
ATOM 1492 C C . GLN A 1 195 ? -34.300 -2.991 50.879 1.00 91.62 195 GLN A C 1
ATOM 1494 O O . GLN A 1 195 ? -34.510 -2.328 49.861 1.00 91.62 195 GLN A O 1
ATOM 1499 N N . LYS A 1 196 ? -33.326 -2.651 51.729 1.00 87.69 196 LYS A N 1
ATOM 1500 C CA . LYS A 1 196 ? -32.444 -1.510 51.480 1.00 87.69 196 LYS A CA 1
ATOM 1501 C C . LYS A 1 196 ? -31.694 -1.713 50.160 1.00 87.69 196 LYS A C 1
ATOM 1503 O O . LYS A 1 196 ? -31.112 -2.771 49.902 1.00 87.69 196 LYS A O 1
ATOM 1508 N N . ALA A 1 197 ? -31.731 -0.705 49.292 1.00 80.56 197 ALA A N 1
ATOM 1509 C CA . ALA A 1 197 ? -30.943 -0.714 48.067 1.00 80.56 197 ALA A CA 1
ATOM 1510 C C . ALA A 1 197 ? -29.454 -0.571 48.415 1.00 80.56 197 ALA A C 1
ATOM 1512 O O . ALA A 1 197 ? -29.074 0.285 49.218 1.00 80.56 197 ALA A O 1
ATOM 1513 N N . THR A 1 198 ? -28.629 -1.417 47.812 1.00 73.44 198 THR A N 1
ATOM 1514 C CA . THR A 1 198 ? -27.169 -1.327 47.863 1.00 73.44 198 THR A CA 1
ATOM 1515 C C . THR A 1 198 ? -26.674 -0.765 46.527 1.00 73.44 198 THR A C 1
ATOM 1517 O O . THR A 1 198 ? -27.229 -1.173 45.502 1.00 73.44 198 THR A O 1
ATOM 1520 N N . PRO A 1 199 ? -25.718 0.186 46.536 1.00 58.91 199 PRO A N 1
ATOM 1521 C CA . PRO A 1 199 ? -25.133 0.749 45.318 1.00 58.91 199 PRO A CA 1
ATOM 1522 C C . PRO A 1 199 ? -24.470 -0.303 44.429 1.00 58.91 199 PRO A C 1
ATOM 1524 O O . PRO A 1 199 ? -23.918 -1.278 44.993 1.00 58.91 199 PRO A O 1
#

Solvent-accessible surface area (backbone atoms only — not comparable to full-atom values): 11318 Å² total; per-residue (Å²): 134,88,81,82,88,88,89,79,87,87,88,85,89,82,90,81,87,85,89,72,84,73,62,60,59,56,53,53,51,52,51,52,49,53,48,52,51,50,53,52,51,49,51,53,51,50,53,48,50,53,54,49,52,50,51,49,54,51,52,52,50,52,50,52,53,52,48,52,52,52,53,49,51,52,51,51,52,52,51,52,53,50,52,50,50,54,52,50,52,52,49,52,52,52,50,50,55,48,50,55,47,51,50,53,50,50,52,54,50,52,51,52,52,49,52,50,54,50,50,52,54,51,48,54,50,51,52,51,52,51,51,52,50,54,51,50,53,52,51,48,52,54,26,51,55,50,45,53,50,54,52,48,51,54,52,50,54,60,71,66,63,47,78,66,54,56,52,48,39,63,39,85,87,79,44,57,39,43,51,52,54,50,50,50,53,50,54,52,48,51,56,50,60,73,42,54,81,76,135

Foldseek 3Di:
DDDDDDDDDDDDDDDDDDDDPPPVVVVVVVVVVVVVVVVVVVVVVVVVVVVVVVVVVVVVVVVVVVVVVVVVVVVVVVVVVVVVVVVVVVVVVVVVVVVVVVVVVVVVVVVVVVVVVVVVVVVVVVVVVVVVVVVLVVLLVVLVVQLVVLVVVVVVVVVPDDPVLVVQCPDPPPNVSVVVVVVSVVVSVVSNVVSDRDD

Mean predicted aligned error: 15.32 Å

Sequence (199 aa):
MLSRIPGLVAAAIATAMCCGEVHAESETDRLREALRSAIAQARQMEDQRTALQAKIADADREKAALKAQIDAAKAEAKQLQKQHREAVDEFNQRLEERNQTLEKWKVAYEEAATVARTKDAERAKFEGEAAAFKASTKSCQAKNVQLVNVGRDILNRYRSLTLGDAAVASEPLTGLGRVGAQNFVQESVDKLLDQKATP

Radius of gyration: 73.2 Å; Cα contacts (8 Å, |Δi|>4): 25; chains: 1; bounding box: 148×32×183 Å

Secondary structure (DSSP, 8-state):
-----------------S--SSHHHHHHHHHHHHHHHHHHHHHHHHHHHHHHHHHHHHHHHHHHHHHHHHHHHHHHHHHHHHHHHHHHHHHHHHHHHHHHHHHHHHHHHHHHHHHHHHHHHHHHHHHHHHHHHHHHHHHHHHHHHHHHHHHHHHHHHHHT--HHHHHHHT-TTT-HHHHHHHHHHHHHHHHHHHTPPP-